Protein AF-S8EZA2-F1 (afdb_monomer)

Solvent-accessible surface area (backbone atoms only — not comparable to full-atom values): 12031 Å² total; per-residue (Å²): 137,81,64,67,88,78,47,59,73,91,73,50,77,66,83,86,54,83,86,72,81,86,55,32,32,36,26,39,69,39,76,76,50,52,58,56,24,42,53,50,7,58,79,69,55,38,44,29,34,53,42,96,93,48,84,50,66,58,71,91,51,95,70,54,67,70,53,67,76,71,71,83,84,86,84,88,85,90,90,83,94,79,85,88,76,93,69,87,77,78,70,71,74,68,81,71,72,67,48,70,33,62,66,63,11,28,45,44,24,50,48,55,50,42,49,72,61,68,43,77,67,81,85,40,55,98,86,50,69,75,56,38,81,40,58,31,65,50,84,93,41,54,42,26,42,23,55,36,38,80,88,34,66,97,70,50,66,57,67,69,52,55,52,44,46,34,59,70,75,64,54,84,71,78,69,44,81,41,50,46,49,76,78,79,79,76,77,84,126

Sequence (189 aa):
MNPLPKLHRSLIPDLSAQWKPPIFYYGWSIGDLLQRLLDYAEEHGLTRYYGTGTLLSATRDRSESAAKLRSDQSAESDSGEAQWSDIEDDDEDEDLEPEVDILSTAQSALWTMTGKAGIRLLHLQIYQRPFQLCGVLHAPHKIVISAYSNYELDRAIPEEDIEKLRKYLGIQEAPAWYPAQVSKLHRVS

Foldseek 3Di:
DDCQVVDDPVPRDPPPDDDDPWKKFWAFQCPPVLVVLLVLLVVVQLWWFDDPPDTDRRPDDPPVVVVVVPPPDDDDDDDDDDDDDDDPPPPPVVVPPTHTPSQSSSLSSLQVLLVVLVQPPPVAPPPDRAWHWAAFDDPPRGTGRGRDMPVCPVPGRDPVSSVSSCVSSVPPDDIDMTTGDDDPPPPPD

Mean predicted aligned error: 15.19 Å

Secondary structure (DSSP, 8-state):
---GGGS-GGGS--TTS--PPPPEEEEEE-TTHHHHHHHHHHHTT--BB--SSS--B--S-TTTHHHHTTSS---------------------------B-HHHHHHHHHHHHHHHTT--GGGS-TT--SSEEEEBSSTT-SEEEEEEETT-GGGPPPHHHHHHHHHHHT--SPPEEEEB---------

Structure (mmCI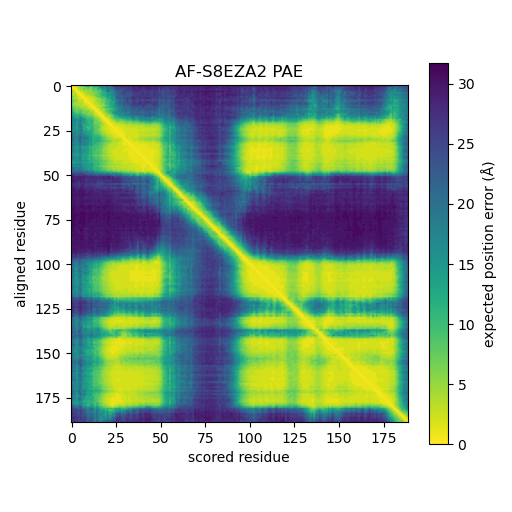F, N/CA/C/O backbone):
data_AF-S8EZA2-F1
#
_entry.id   AF-S8EZA2-F1
#
loop_
_atom_site.group_PDB
_atom_site.id
_atom_site.type_symbol
_atom_site.label_atom_id
_atom_site.label_alt_id
_atom_site.label_comp_id
_atom_site.label_asym_id
_atom_site.label_entity_id
_atom_site.label_seq_id
_atom_site.pdbx_PDB_ins_code
_atom_site.Cartn_x
_atom_site.Cartn_y
_atom_site.Cartn_z
_atom_site.occupancy
_atom_site.B_iso_or_equiv
_atom_site.auth_seq_id
_atom_site.auth_comp_id
_atom_site.auth_asym_id
_atom_site.auth_atom_id
_atom_site.pdbx_PDB_model_num
ATOM 1 N N . MET A 1 1 ? 19.350 -8.020 -43.614 1.00 57.38 1 MET A N 1
ATOM 2 C CA . MET A 1 1 ? 19.599 -6.636 -43.145 1.00 57.38 1 MET A CA 1
ATOM 3 C C . MET A 1 1 ? 19.503 -6.641 -41.627 1.00 57.38 1 MET A C 1
ATOM 5 O O . MET A 1 1 ? 18.446 -6.992 -41.127 1.00 57.38 1 MET A O 1
ATOM 9 N N . ASN A 1 2 ? 20.585 -6.341 -40.904 1.00 68.25 2 ASN A N 1
ATOM 10 C CA . ASN A 1 2 ? 20.567 -6.260 -39.439 1.00 68.25 2 ASN A CA 1
ATOM 11 C C . ASN A 1 2 ? 20.287 -4.797 -39.032 1.00 68.25 2 ASN A C 1
ATOM 13 O O . ASN A 1 2 ? 21.098 -3.937 -39.380 1.00 68.25 2 ASN A O 1
ATOM 17 N N . PRO A 1 3 ? 19.153 -4.480 -38.382 1.00 72.06 3 PRO A N 1
ATOM 18 C CA . PRO A 1 3 ? 18.783 -3.102 -38.052 1.00 72.06 3 PRO A CA 1
ATOM 19 C C . PRO A 1 3 ? 19.516 -2.550 -36.820 1.00 72.06 3 PRO A C 1
ATOM 21 O O . PRO A 1 3 ? 19.553 -1.336 -36.633 1.00 72.06 3 PRO A O 1
ATOM 24 N N . LEU A 1 4 ? 20.129 -3.416 -36.004 1.00 73.56 4 LEU A N 1
ATOM 25 C CA . LEU A 1 4 ? 20.747 -3.051 -34.725 1.00 73.56 4 LEU A CA 1
ATOM 26 C C . LEU A 1 4 ? 21.839 -1.963 -34.821 1.00 73.56 4 LEU A C 1
ATOM 28 O O . LEU A 1 4 ? 21.836 -1.079 -33.971 1.00 73.56 4 LEU A O 1
ATOM 32 N N . PRO A 1 5 ? 22.719 -1.923 -35.846 1.00 76.75 5 PRO A N 1
ATOM 33 C CA . PRO A 1 5 ? 23.757 -0.889 -35.950 1.00 76.75 5 PRO A CA 1
ATOM 34 C C . PRO A 1 5 ? 23.224 0.519 -36.247 1.00 76.75 5 PRO A C 1
ATOM 36 O O . PRO A 1 5 ? 23.954 1.492 -36.092 1.00 76.75 5 PRO A O 1
ATOM 39 N N . LYS A 1 6 ? 21.978 0.632 -36.726 1.00 79.44 6 LYS A N 1
ATOM 40 C CA . LYS A 1 6 ? 21.330 1.913 -37.057 1.00 79.44 6 LYS A CA 1
ATOM 41 C C . LYS A 1 6 ? 20.401 2.403 -35.949 1.00 79.44 6 LYS A C 1
ATOM 43 O O . LYS A 1 6 ? 19.887 3.515 -36.041 1.00 79.44 6 LYS A O 1
ATOM 48 N N . LEU A 1 7 ? 20.151 1.578 -34.934 1.00 76.31 7 LEU A N 1
ATOM 49 C CA . LEU A 1 7 ? 19.317 1.954 -33.805 1.00 76.31 7 LEU A CA 1
ATOM 50 C C . LEU A 1 7 ? 20.105 2.849 -32.844 1.00 76.31 7 LEU A C 1
ATOM 52 O O . LEU A 1 7 ? 21.284 2.623 -32.573 1.00 76.31 7 LEU A O 1
ATOM 56 N N . HIS A 1 8 ? 19.427 3.847 -32.284 1.00 76.94 8 HIS A N 1
ATOM 57 C CA . HIS A 1 8 ? 19.954 4.602 -31.154 1.00 76.94 8 HIS A CA 1
ATOM 58 C C . HIS A 1 8 ? 20.294 3.642 -30.002 1.00 76.94 8 HIS A C 1
ATOM 60 O O . HIS A 1 8 ? 19.523 2.719 -29.736 1.00 76.94 8 HIS A O 1
ATOM 66 N N . ARG A 1 9 ? 21.414 3.862 -29.296 1.00 65.56 9 ARG A N 1
ATOM 67 C CA . ARG A 1 9 ? 21.926 2.931 -28.265 1.00 65.56 9 ARG A CA 1
ATOM 68 C C . ARG A 1 9 ? 20.881 2.564 -27.204 1.00 65.56 9 ARG A C 1
ATOM 70 O O . ARG A 1 9 ? 20.853 1.427 -26.764 1.00 65.56 9 ARG A O 1
ATOM 77 N N . SER A 1 10 ? 19.981 3.487 -26.859 1.00 62.84 10 SER A N 1
ATOM 78 C CA . SER A 1 10 ? 18.884 3.255 -25.900 1.00 62.84 10 SER A CA 1
ATOM 79 C C . SER A 1 10 ? 17.838 2.228 -26.346 1.00 62.84 10 SER A C 1
ATOM 81 O O . SER A 1 10 ? 17.068 1.758 -25.518 1.00 62.84 10 SER A O 1
ATOM 83 N N . LEU A 1 11 ? 17.767 1.926 -27.644 1.00 63.28 11 LEU A N 1
ATOM 84 C CA . LEU A 1 11 ? 16.833 0.959 -28.223 1.00 63.28 11 LEU A CA 1
ATOM 85 C C . LEU A 1 11 ? 17.509 -0.380 -28.540 1.00 63.28 11 LEU A C 1
ATOM 87 O O . LEU A 1 11 ? 16.834 -1.315 -28.962 1.00 63.28 11 LEU A O 1
ATOM 91 N N . ILE A 1 12 ? 18.830 -0.475 -28.371 1.00 73.81 12 ILE A N 1
ATOM 92 C CA . ILE A 1 12 ? 19.550 -1.734 -28.524 1.00 73.81 12 ILE A CA 1
ATOM 93 C C . ILE A 1 12 ? 19.344 -2.514 -27.221 1.00 73.81 12 ILE A C 1
ATOM 95 O O . ILE A 1 12 ? 19.809 -2.058 -26.174 1.00 73.81 12 ILE A O 1
ATOM 99 N N . PRO A 1 13 ? 18.629 -3.652 -27.250 1.00 67.25 13 PRO A N 1
ATOM 100 C CA . PRO A 1 13 ? 18.444 -4.467 -26.062 1.00 67.25 13 PRO A CA 1
ATOM 101 C C . PRO A 1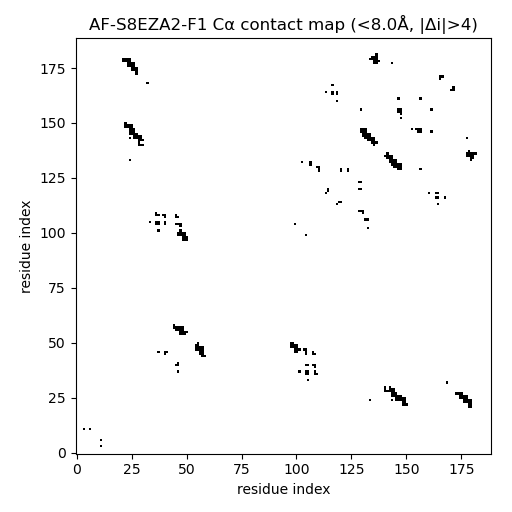 13 ? 19.810 -4.909 -25.534 1.00 67.25 13 PRO A C 1
ATOM 103 O O . PRO A 1 13 ? 20.626 -5.439 -26.290 1.00 67.25 13 PRO A O 1
ATOM 106 N N . ASP A 1 14 ? 20.058 -4.702 -24.242 1.00 71.62 14 ASP A N 1
ATOM 107 C CA . ASP A 1 14 ? 21.220 -5.293 -23.591 1.00 71.62 14 ASP A CA 1
ATOM 108 C C . ASP A 1 14 ? 21.001 -6.808 -23.517 1.00 71.62 14 ASP A C 1
ATOM 110 O O . ASP A 1 14 ? 20.181 -7.313 -22.749 1.00 71.62 14 ASP A O 1
ATOM 114 N N . LEU A 1 15 ? 21.705 -7.535 -24.383 1.00 69.38 15 LEU A N 1
ATOM 115 C CA . LEU A 1 15 ? 21.616 -8.991 -24.476 1.00 69.38 15 LEU A CA 1
ATOM 116 C C . LEU A 1 15 ? 22.305 -9.690 -23.295 1.00 69.38 15 LEU A C 1
ATOM 118 O O . LEU A 1 15 ? 22.082 -10.879 -23.085 1.00 69.38 15 LEU A O 1
ATOM 122 N N . SER A 1 16 ? 23.132 -8.965 -22.535 1.00 71.88 16 SER A N 1
ATOM 123 C CA . SER A 1 16 ? 23.764 -9.451 -21.307 1.00 71.88 16 SER A CA 1
ATOM 124 C C . SER A 1 16 ? 22.932 -9.160 -20.056 1.00 71.88 16 SER A C 1
ATOM 126 O O . SER A 1 16 ? 23.164 -9.765 -19.006 1.00 71.88 16 SER A O 1
ATOM 128 N N . ALA A 1 17 ? 21.934 -8.277 -20.161 1.00 68.81 17 ALA A N 1
ATOM 129 C CA . ALA A 1 17 ? 20.993 -8.032 -19.083 1.00 68.81 17 ALA A CA 1
ATOM 130 C C . ALA A 1 17 ? 20.112 -9.265 -18.862 1.00 68.81 17 ALA A C 1
ATOM 132 O O . ALA A 1 17 ? 19.591 -9.869 -19.798 1.00 68.81 17 ALA A O 1
ATOM 133 N N . GLN A 1 18 ? 19.896 -9.624 -17.599 1.00 66.88 18 GLN A N 1
ATOM 134 C CA . GLN A 1 18 ? 18.891 -10.618 -17.257 1.00 66.88 18 GLN A CA 1
ATOM 135 C C . GLN A 1 18 ? 17.509 -9.972 -17.410 1.00 66.88 18 GLN A C 1
ATOM 137 O O . GLN A 1 18 ? 17.086 -9.176 -16.571 1.00 66.88 18 GLN A O 1
ATOM 142 N N . TRP A 1 19 ? 16.813 -10.300 -18.498 1.00 67.19 19 TRP A N 1
ATOM 143 C CA . TRP A 1 19 ? 15.457 -9.827 -18.763 1.00 67.19 19 TRP A CA 1
ATOM 144 C C . TRP A 1 19 ? 14.510 -10.440 -17.735 1.00 67.19 19 TRP A C 1
ATOM 146 O O . TRP A 1 19 ? 14.134 -11.607 -17.835 1.00 67.19 19 TRP A O 1
ATOM 156 N N . LYS A 1 20 ? 14.142 -9.659 -16.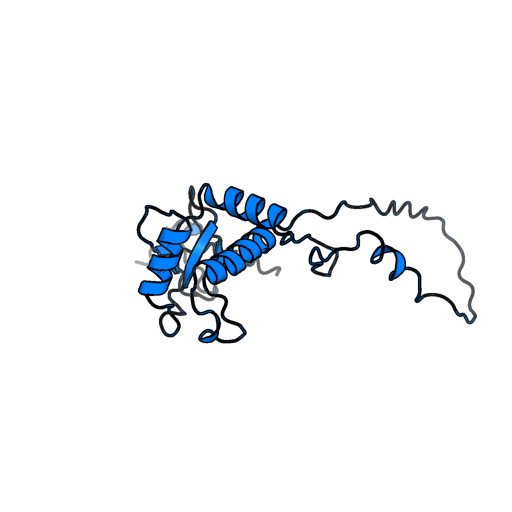719 1.00 66.94 20 LYS A N 1
ATOM 157 C CA . LYS A 1 20 ? 13.038 -10.013 -15.829 1.00 66.94 20 LYS A CA 1
ATOM 158 C C . LYS A 1 20 ? 11.739 -9.504 -16.450 1.00 66.94 20 LYS A C 1
ATOM 160 O O . LYS A 1 20 ? 11.715 -8.357 -16.907 1.00 66.94 20 LYS A O 1
ATOM 165 N N . PRO A 1 21 ? 10.672 -10.317 -16.488 1.00 77.56 21 PRO A N 1
ATOM 166 C CA . PRO A 1 21 ? 9.399 -9.827 -16.973 1.00 77.56 21 PRO A CA 1
ATOM 167 C C . PRO A 1 21 ? 8.900 -8.705 -16.045 1.00 77.56 21 PRO A C 1
ATOM 169 O O . PRO A 1 21 ? 9.180 -8.730 -14.841 1.00 77.56 21 PRO A O 1
ATOM 172 N N . PRO A 1 22 ? 8.182 -7.709 -16.584 1.00 84.19 22 PRO A N 1
ATOM 173 C CA . PRO A 1 22 ? 7.692 -6.583 -15.799 1.00 84.19 22 PRO A CA 1
ATOM 174 C C . PRO A 1 22 ? 6.783 -7.047 -14.655 1.00 84.19 22 PRO A C 1
ATOM 176 O O . PRO A 1 22 ? 5.997 -7.988 -14.798 1.00 84.19 22 PRO A O 1
ATOM 179 N N . ILE A 1 23 ? 6.901 -6.366 -13.517 1.00 88.56 23 ILE A N 1
ATOM 180 C CA . ILE A 1 23 ? 5.986 -6.518 -12.386 1.00 88.56 23 ILE A CA 1
ATOM 181 C C . ILE A 1 23 ? 4.874 -5.488 -12.557 1.00 88.56 23 ILE A C 1
ATOM 183 O O . ILE A 1 23 ? 5.141 -4.315 -12.824 1.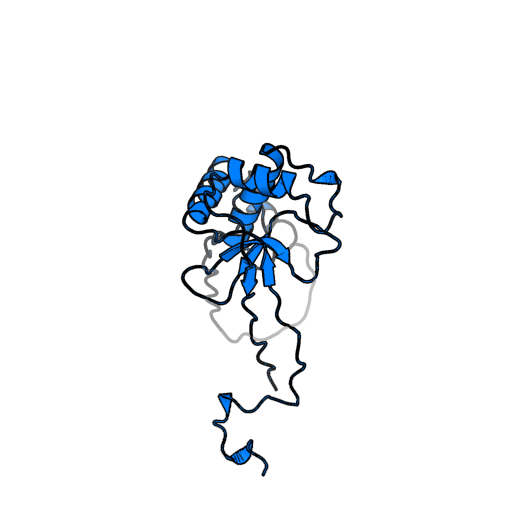00 88.56 23 ILE A O 1
ATOM 187 N N . PHE A 1 24 ? 3.635 -5.931 -12.393 1.00 90.88 24 PHE A N 1
ATOM 188 C CA . PHE A 1 24 ? 2.459 -5.079 -12.344 1.00 90.88 24 PHE A CA 1
ATOM 189 C C . PHE A 1 24 ? 1.737 -5.295 -11.026 1.00 90.88 24 PHE A C 1
ATOM 191 O O . PHE A 1 24 ? 1.597 -6.431 -10.578 1.00 90.88 24 PHE A O 1
ATOM 198 N N . TYR A 1 25 ? 1.253 -4.208 -10.442 1.00 92.94 25 TYR A N 1
ATOM 199 C CA . TYR A 1 25 ? 0.448 -4.209 -9.230 1.00 92.94 25 TYR A CA 1
ATOM 200 C C . TYR A 1 25 ? -1.005 -3.928 -9.582 1.00 92.94 25 TYR A C 1
ATOM 202 O O . TYR A 1 25 ? -1.286 -2.976 -10.313 1.00 92.94 25 TYR A O 1
ATOM 210 N N . TYR A 1 26 ? -1.915 -4.748 -9.070 1.00 93.69 26 TYR A N 1
ATOM 211 C CA . TYR A 1 26 ? -3.349 -4.528 -9.187 1.00 93.69 26 TYR A CA 1
ATOM 212 C C . TYR A 1 26 ? -3.870 -3.838 -7.934 1.00 93.69 26 TYR A C 1
ATOM 214 O O . TYR A 1 26 ? -3.671 -4.331 -6.823 1.00 93.69 26 TYR A O 1
ATOM 222 N N . GLY A 1 27 ? -4.545 -2.705 -8.095 1.00 94.69 27 GLY A N 1
ATOM 223 C CA . GLY A 1 27 ? -5.087 -1.958 -6.966 1.00 94.69 27 GLY A CA 1
ATOM 224 C C . GLY A 1 27 ? -5.373 -0.514 -7.332 1.00 94.69 27 GLY A C 1
ATOM 225 O O . GLY A 1 27 ? -5.890 -0.252 -8.413 1.00 94.69 27 GLY A O 1
ATOM 226 N N . TRP A 1 28 ? -5.039 0.427 -6.454 1.00 95.31 28 TRP A N 1
ATOM 227 C CA . TRP A 1 28 ? -5.404 1.835 -6.631 1.00 95.31 28 TRP A CA 1
ATOM 228 C C . TRP A 1 28 ? -4.209 2.754 -6.478 1.00 95.31 28 TRP A C 1
ATOM 230 O O . TRP A 1 28 ? -3.358 2.547 -5.616 1.00 95.31 28 TRP A O 1
ATOM 240 N N . SER A 1 29 ? -4.184 3.828 -7.259 1.00 92.75 29 SER A N 1
ATOM 241 C CA . SER A 1 29 ? -3.342 4.977 -6.938 1.00 92.75 29 SER A CA 1
ATOM 242 C C . SER A 1 29 ? -3.644 5.487 -5.534 1.00 92.75 29 SER A C 1
ATOM 244 O O . SER A 1 29 ? -4.806 5.676 -5.187 1.00 92.75 29 SER A O 1
ATOM 246 N N . ILE A 1 30 ? -2.599 5.791 -4.761 1.00 90.94 30 ILE A N 1
ATOM 247 C CA . ILE A 1 30 ? -2.785 6.313 -3.406 1.00 90.94 30 ILE A CA 1
ATOM 248 C C . ILE A 1 30 ? -3.382 7.730 -3.403 1.00 90.94 30 ILE A C 1
ATOM 250 O O . ILE A 1 30 ? -4.210 8.034 -2.555 1.00 90.94 30 ILE A O 1
ATOM 254 N N . GLY A 1 31 ? -3.001 8.589 -4.359 1.00 87.06 31 GLY A N 1
ATOM 255 C CA . GLY A 1 31 ? -3.473 9.979 -4.426 1.00 87.06 31 GLY A CA 1
ATOM 256 C C . GLY A 1 31 ? -3.382 10.701 -3.073 1.00 87.06 31 GLY A C 1
ATOM 257 O O . GLY A 1 31 ? -2.380 10.581 -2.366 1.00 87.06 31 GLY A O 1
ATOM 258 N N . ASP A 1 32 ? -4.464 11.381 -2.694 1.00 87.38 32 ASP A N 1
ATOM 259 C CA . ASP A 1 32 ? -4.572 12.135 -1.436 1.00 87.38 32 ASP A CA 1
ATOM 260 C C . ASP A 1 32 ? -4.755 11.239 -0.193 1.00 87.38 32 ASP A C 1
ATOM 262 O O . ASP A 1 32 ? -4.669 11.714 0.941 1.00 87.38 32 ASP A O 1
ATOM 266 N N . LEU A 1 33 ? -4.967 9.924 -0.365 1.00 92.25 33 LEU A N 1
ATOM 267 C CA . LEU A 1 33 ? -5.105 8.995 0.765 1.00 92.25 33 LEU A CA 1
ATOM 268 C C . LEU A 1 33 ? -3.816 8.859 1.563 1.00 92.25 33 LEU A C 1
ATOM 270 O O . LEU A 1 33 ? -3.881 8.450 2.718 1.00 92.25 33 LEU A O 1
ATOM 274 N N . LEU A 1 34 ? -2.662 9.194 0.977 1.00 92.88 34 LEU A N 1
ATOM 275 C CA . LEU A 1 34 ? -1.395 9.133 1.695 1.00 92.88 34 LEU A CA 1
ATOM 276 C C . LEU A 1 34 ? -1.445 10.005 2.951 1.00 92.88 34 LEU A C 1
ATOM 278 O O . LEU A 1 34 ? -1.149 9.504 4.030 1.00 92.88 34 LEU A O 1
ATOM 282 N N . GLN A 1 35 ? -1.890 11.260 2.833 1.00 93.81 35 GLN A N 1
ATOM 283 C CA . GLN A 1 35 ? -1.977 12.156 3.987 1.00 93.81 35 GLN A CA 1
ATOM 284 C C . GLN A 1 35 ? -2.952 11.611 5.033 1.00 93.81 35 GLN A C 1
ATOM 286 O O . GLN A 1 35 ? -2.610 11.518 6.203 1.00 93.81 35 GLN A O 1
ATOM 291 N N . ARG A 1 36 ? -4.117 11.116 4.599 1.00 95.25 36 ARG A N 1
ATOM 292 C CA . ARG A 1 36 ? -5.104 10.504 5.500 1.00 95.25 36 ARG A CA 1
ATOM 293 C C . ARG A 1 36 ? -4.550 9.295 6.262 1.00 95.25 36 ARG A C 1
ATOM 295 O O . ARG A 1 36 ? -4.918 9.081 7.414 1.00 95.25 36 ARG A O 1
ATOM 302 N N . LEU A 1 37 ? -3.702 8.482 5.627 1.00 95.25 37 LEU A N 1
ATOM 303 C CA . LEU A 1 37 ? -3.033 7.361 6.290 1.00 95.25 37 LEU A CA 1
ATOM 304 C C . LEU A 1 37 ? -2.006 7.847 7.317 1.00 95.25 37 LEU A C 1
ATOM 306 O O . LEU A 1 37 ? -1.887 7.229 8.370 1.00 95.25 37 LEU A O 1
ATOM 310 N N . LEU A 1 38 ? -1.285 8.932 7.029 1.00 95.50 38 LEU A N 1
ATOM 311 C CA . LEU A 1 38 ? -0.328 9.530 7.962 1.00 95.50 38 LEU A CA 1
ATOM 312 C C . LEU A 1 38 ? -1.033 10.157 9.169 1.00 95.50 38 LEU A C 1
ATOM 314 O O . LEU A 1 38 ? -0.662 9.840 10.294 1.00 95.50 38 LEU A O 1
ATOM 318 N N . ASP A 1 39 ? -2.094 10.933 8.946 1.00 96.06 39 ASP A N 1
ATOM 319 C CA . ASP A 1 39 ? -2.897 11.542 10.016 1.00 96.06 39 ASP A CA 1
ATOM 320 C C . ASP A 1 39 ? -3.476 10.457 10.939 1.00 96.06 39 ASP A C 1
ATOM 322 O O . ASP A 1 39 ? -3.371 10.521 12.163 1.00 96.06 39 ASP A O 1
ATOM 326 N N . TYR A 1 40 ? -4.023 9.391 10.343 1.00 96.38 40 TYR A N 1
ATOM 327 C CA . TYR A 1 40 ? -4.513 8.233 11.087 1.00 96.38 40 TYR A CA 1
ATOM 328 C C . TYR A 1 40 ? -3.386 7.531 11.862 1.00 96.38 40 TYR A C 1
ATOM 330 O O . TYR A 1 40 ? -3.602 7.038 12.971 1.00 96.38 40 TYR A O 1
ATOM 338 N N . ALA A 1 41 ? -2.185 7.435 11.282 1.00 96.06 41 ALA A N 1
ATOM 339 C CA . ALA A 1 41 ? -1.051 6.821 11.958 1.00 96.06 41 ALA A CA 1
ATOM 340 C C . ALA A 1 41 ? -0.628 7.629 13.186 1.00 96.06 41 ALA A C 1
ATOM 342 O O . ALA A 1 41 ? -0.375 7.036 14.230 1.00 96.06 41 ALA A O 1
ATOM 343 N N . GLU A 1 42 ? -0.576 8.952 13.072 1.00 94.75 42 GLU A N 1
ATOM 344 C CA . GLU A 1 42 ? -0.267 9.849 14.182 1.00 94.75 42 GLU A CA 1
ATOM 345 C C . GLU A 1 42 ? -1.315 9.728 15.297 1.00 94.75 42 GLU A C 1
ATOM 347 O O . GLU A 1 42 ? -0.959 9.441 16.442 1.00 94.75 42 GLU A O 1
ATOM 352 N N . GLU A 1 43 ? -2.606 9.815 14.955 1.00 96.88 43 GLU A N 1
ATOM 353 C CA . GLU A 1 43 ? -3.722 9.701 15.908 1.00 96.88 43 GLU A CA 1
ATOM 354 C C . GLU A 1 43 ? -3.697 8.375 16.690 1.00 96.88 43 GLU A C 1
ATOM 356 O O . GLU A 1 43 ? -4.047 8.318 17.871 1.00 96.88 43 GLU A O 1
ATOM 361 N N . HIS A 1 44 ? -3.261 7.293 16.044 1.00 95.31 44 HIS A N 1
ATOM 362 C CA . HIS A 1 44 ? -3.234 5.954 16.629 1.00 95.31 44 HIS A CA 1
ATOM 363 C C . HIS A 1 44 ? -1.850 5.491 17.113 1.00 95.31 44 HIS A C 1
ATOM 365 O O . HIS A 1 44 ? -1.720 4.330 17.511 1.00 95.31 44 HIS A O 1
ATOM 371 N N . GLY A 1 45 ? -0.828 6.354 17.106 1.00 92.31 45 GLY A N 1
ATOM 372 C CA . GLY A 1 45 ? 0.526 6.011 17.564 1.00 92.31 45 GLY A CA 1
ATOM 373 C C . GLY A 1 45 ? 1.213 4.926 16.723 1.00 92.31 45 GLY A C 1
ATOM 374 O O . GLY A 1 45 ? 1.913 4.065 17.253 1.00 92.31 45 GLY A O 1
ATOM 375 N N . LEU A 1 46 ? 0.972 4.926 15.411 1.00 93.25 46 LEU A N 1
ATOM 376 C CA . LEU A 1 46 ? 1.515 3.979 14.427 1.00 93.25 46 LEU A CA 1
ATOM 377 C C . LEU A 1 46 ? 2.692 4.557 13.625 1.00 93.25 46 LEU A C 1
ATOM 379 O O . LEU A 1 46 ? 3.149 3.923 12.668 1.00 93.25 46 LEU A O 1
ATOM 383 N N . THR A 1 47 ? 3.163 5.751 13.988 1.00 92.50 47 THR A N 1
ATOM 384 C CA . THR A 1 47 ? 4.332 6.404 13.397 1.00 92.50 47 THR A CA 1
ATOM 385 C C . THR A 1 47 ? 5.590 5.557 13.564 1.00 92.50 47 THR A C 1
ATOM 387 O O . THR A 1 47 ? 5.845 4.938 14.602 1.00 92.50 47 THR A O 1
ATOM 390 N N . ARG A 1 48 ? 6.372 5.492 12.488 1.00 87.25 48 ARG A N 1
ATOM 391 C CA . ARG A 1 48 ? 7.656 4.798 12.416 1.00 87.25 48 ARG A CA 1
ATOM 392 C C . ARG A 1 48 ? 8.723 5.787 11.996 1.00 87.25 48 ARG A C 1
ATOM 394 O O . ARG A 1 48 ? 8.452 6.674 11.194 1.00 87.25 48 ARG A O 1
ATOM 401 N N . TYR A 1 49 ? 9.927 5.590 12.506 1.00 86.00 49 TYR A N 1
ATOM 402 C CA . TYR A 1 49 ? 11.048 6.489 12.281 1.00 86.00 49 TYR A CA 1
ATOM 403 C C . TYR A 1 49 ? 12.231 5.732 11.679 1.00 86.00 49 TYR A C 1
ATOM 405 O O . TYR A 1 49 ? 12.417 4.540 11.955 1.00 86.00 49 TYR A O 1
ATOM 413 N N . TYR A 1 50 ? 13.035 6.428 10.881 1.00 76.88 50 TYR A N 1
ATOM 414 C CA . TYR A 1 50 ? 14.369 5.977 10.521 1.00 76.88 50 TYR A CA 1
ATOM 415 C C . TYR A 1 50 ? 15.269 6.126 11.751 1.00 76.88 50 TYR A C 1
ATOM 417 O O . TYR A 1 50 ? 15.478 7.222 12.256 1.00 76.88 50 TYR A O 1
ATOM 425 N N . GLY A 1 51 ? 15.773 5.005 12.260 1.00 54.81 51 GLY A N 1
ATOM 426 C CA . GLY A 1 51 ? 16.887 4.981 13.201 1.00 54.81 51 GLY A CA 1
ATOM 427 C C . GLY A 1 51 ? 18.094 4.398 12.489 1.00 54.81 51 GLY A C 1
ATOM 428 O O . GLY A 1 51 ? 17.938 3.457 11.705 1.00 54.81 51 GLY A O 1
ATOM 429 N N . THR A 1 52 ? 19.283 4.931 12.753 1.00 45.66 52 THR A N 1
ATOM 430 C CA . THR A 1 52 ? 20.575 4.348 12.373 1.00 45.66 52 THR A CA 1
ATOM 431 C C . THR A 1 52 ? 20.592 2.848 12.714 1.00 45.66 52 THR A C 1
ATOM 433 O O . THR A 1 52 ? 20.794 2.424 13.847 1.00 45.66 52 THR A O 1
ATOM 436 N N . GLY A 1 53 ? 20.271 2.012 11.722 1.00 47.72 53 GLY A N 1
ATOM 437 C CA . GLY A 1 53 ? 20.319 0.549 11.788 1.00 47.72 53 GLY A CA 1
ATOM 438 C C . GLY A 1 53 ? 19.171 -0.202 12.485 1.00 47.72 53 GLY A C 1
ATOM 439 O O . GLY A 1 53 ? 19.137 -1.424 12.350 1.00 47.72 53 GLY A O 1
ATOM 440 N N . THR A 1 54 ? 18.216 0.438 13.180 1.00 45.16 54 THR A N 1
ATOM 441 C CA . THR A 1 54 ? 17.128 -0.293 13.882 1.00 45.16 54 THR A CA 1
ATOM 442 C C . THR A 1 54 ? 15.769 0.409 13.782 1.00 45.16 54 THR A C 1
ATOM 444 O O . THR A 1 54 ? 15.624 1.577 14.125 1.00 45.16 54 THR A O 1
ATOM 447 N N . LEU A 1 55 ? 14.748 -0.327 13.326 1.00 42.47 55 LEU A N 1
ATOM 448 C CA . LEU A 1 55 ? 13.387 0.167 13.087 1.00 42.47 55 LEU A CA 1
ATOM 449 C C . LEU A 1 55 ? 12.634 0.315 14.424 1.00 42.47 55 LEU A C 1
ATOM 451 O O . LEU A 1 55 ? 12.051 -0.647 14.927 1.00 42.47 55 LEU A O 1
ATOM 455 N N . LEU A 1 56 ? 12.674 1.508 15.019 1.00 49.25 56 LEU A N 1
ATOM 456 C CA . LEU A 1 56 ? 12.007 1.816 16.286 1.00 49.25 56 LEU A CA 1
ATOM 457 C C . LEU A 1 56 ? 10.517 2.097 16.035 1.00 49.25 56 LEU A C 1
ATOM 459 O O . LEU A 1 56 ? 10.143 3.075 15.386 1.00 49.25 56 LEU A O 1
ATOM 463 N N . SER A 1 57 ? 9.640 1.223 16.534 1.00 43.66 57 SER A N 1
ATOM 464 C CA . SER A 1 57 ? 8.214 1.538 16.655 1.00 43.66 57 SER A CA 1
ATOM 465 C C . SER A 1 57 ? 8.008 2.554 17.774 1.00 43.66 57 SER A C 1
ATOM 467 O O . SER A 1 57 ? 8.634 2.421 18.825 1.00 43.66 57 SER A O 1
ATOM 469 N N . ALA A 1 58 ? 7.092 3.506 17.586 1.00 50.16 58 ALA A N 1
ATOM 470 C CA . ALA A 1 58 ? 6.699 4.503 18.582 1.00 50.16 58 ALA A CA 1
ATOM 471 C C . ALA A 1 58 ? 5.940 3.902 19.786 1.00 50.16 58 ALA A C 1
ATOM 473 O O . ALA A 1 58 ? 4.853 4.342 20.150 1.00 50.16 58 ALA A O 1
ATOM 474 N N . THR A 1 59 ? 6.477 2.879 20.444 1.00 41.66 59 THR A N 1
ATOM 475 C CA . THR A 1 59 ? 5.995 2.488 21.766 1.00 41.66 59 THR A CA 1
ATOM 476 C C . THR A 1 59 ? 6.653 3.396 22.793 1.00 41.66 59 THR A C 1
ATOM 478 O O . THR A 1 59 ? 7.769 3.147 23.227 1.00 41.66 59 THR A O 1
ATOM 481 N N . ARG A 1 60 ? 5.948 4.485 23.112 1.00 44.72 60 ARG A N 1
ATOM 482 C CA . ARG A 1 60 ? 5.692 4.978 24.473 1.00 44.72 60 ARG A CA 1
ATOM 483 C C . ARG A 1 60 ? 6.803 4.706 25.505 1.00 44.72 60 ARG A C 1
ATOM 485 O O . ARG A 1 60 ? 6.565 3.959 26.435 1.00 44.72 60 ARG A O 1
ATOM 492 N N . ASP A 1 61 ? 7.974 5.311 25.320 1.00 38.16 61 ASP A N 1
ATOM 493 C CA . ASP A 1 61 ? 8.749 5.967 26.384 1.00 38.16 61 ASP A CA 1
ATOM 494 C C . ASP A 1 61 ? 9.988 6.646 25.788 1.00 38.16 61 ASP A C 1
ATOM 496 O O . ASP A 1 61 ? 11.037 6.049 25.559 1.00 38.16 61 ASP A O 1
ATOM 500 N N . ARG A 1 62 ? 9.851 7.956 25.550 1.00 44.66 62 ARG A N 1
ATOM 501 C CA . ARG A 1 62 ? 10.910 8.870 25.087 1.00 44.66 62 ARG A CA 1
ATOM 502 C C . ARG A 1 62 ? 12.080 8.980 26.086 1.00 44.66 62 ARG A C 1
ATOM 504 O O . ARG A 1 62 ? 13.087 9.598 25.772 1.00 44.66 62 ARG A O 1
ATOM 511 N N . SER A 1 63 ? 11.952 8.396 27.280 1.00 46.81 63 SER A N 1
ATOM 512 C CA . SER A 1 63 ? 12.935 8.454 28.367 1.00 46.81 63 SER A CA 1
ATOM 513 C C . SER A 1 63 ? 13.702 7.152 28.619 1.00 46.81 63 SER A C 1
ATOM 515 O O . SER A 1 63 ? 14.735 7.200 29.280 1.00 46.81 63 SER A O 1
ATOM 517 N N . GLU A 1 64 ? 13.253 5.998 28.113 1.00 41.34 64 GLU A N 1
ATOM 518 C CA . GLU A 1 64 ? 13.929 4.713 28.384 1.00 41.34 64 GLU A CA 1
ATOM 519 C C . GLU A 1 64 ? 14.964 4.329 27.316 1.00 41.34 64 GLU A C 1
ATOM 521 O O . GLU A 1 64 ? 15.946 3.644 27.613 1.00 41.34 64 GLU A O 1
ATOM 526 N N . SER A 1 65 ? 14.820 4.819 26.082 1.00 43.88 65 SER A N 1
ATOM 527 C CA . SER A 1 65 ? 15.771 4.557 24.991 1.00 43.88 65 SER A CA 1
ATOM 528 C C . SER A 1 65 ? 17.137 5.222 25.206 1.00 43.88 65 SER A C 1
ATOM 530 O O . SER A 1 65 ? 18.156 4.641 24.837 1.00 43.88 65 SER A O 1
ATOM 532 N N . ALA A 1 66 ? 17.187 6.369 25.890 1.00 41.59 66 ALA A N 1
ATOM 533 C CA . ALA A 1 66 ? 18.441 7.016 26.290 1.00 41.59 66 ALA A CA 1
ATOM 534 C C . ALA A 1 66 ? 19.144 6.304 27.466 1.00 41.59 66 ALA A C 1
ATOM 536 O O . ALA A 1 66 ? 20.356 6.428 27.638 1.00 41.59 66 ALA A O 1
ATOM 537 N N . ALA A 1 67 ? 18.402 5.540 28.277 1.00 42.22 67 ALA A N 1
ATOM 538 C CA . ALA A 1 67 ? 18.953 4.822 29.426 1.00 42.22 67 ALA A CA 1
ATOM 539 C C . ALA A 1 67 ? 19.612 3.492 29.024 1.00 42.22 67 ALA A C 1
ATOM 541 O O . ALA A 1 67 ? 20.587 3.073 29.647 1.00 42.22 67 ALA A O 1
ATOM 542 N N . LYS A 1 68 ? 19.132 2.842 27.954 1.00 41.28 68 LYS A N 1
ATOM 543 C CA . LYS A 1 68 ? 19.655 1.535 27.520 1.00 41.28 68 LYS A CA 1
ATOM 544 C C . LYS A 1 68 ? 21.024 1.610 26.833 1.00 41.28 68 LYS A C 1
ATOM 546 O O . LYS A 1 68 ? 21.765 0.637 26.872 1.00 41.28 68 LYS A O 1
ATOM 551 N N . LEU A 1 69 ? 21.385 2.770 26.281 1.00 42.06 69 LEU A N 1
ATOM 552 C CA . LEU A 1 69 ? 22.718 3.033 25.721 1.00 42.06 69 LEU A CA 1
ATOM 553 C C . LEU A 1 69 ? 23.793 3.288 26.795 1.00 42.06 69 LEU A C 1
ATOM 555 O O . LEU A 1 69 ? 24.978 3.232 26.491 1.00 42.06 69 LEU A O 1
ATOM 559 N N . ARG A 1 70 ? 23.408 3.538 28.055 1.00 46.06 70 ARG A N 1
ATOM 560 C CA . ARG A 1 70 ? 24.342 3.944 29.122 1.00 46.06 70 ARG A CA 1
ATOM 561 C C . ARG A 1 70 ? 24.872 2.804 30.002 1.00 46.06 70 ARG A C 1
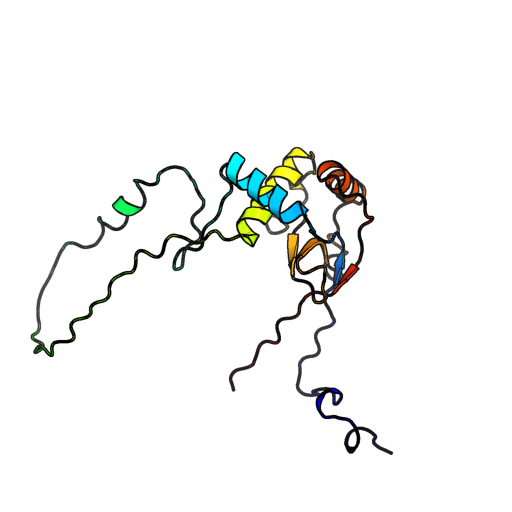ATOM 563 O O . ARG A 1 70 ? 25.698 3.077 30.864 1.00 46.06 70 ARG A O 1
ATOM 570 N N . SER A 1 71 ? 24.414 1.558 29.840 1.00 42.28 71 SER A N 1
ATOM 571 C CA . SER A 1 71 ? 24.664 0.507 30.848 1.00 42.28 71 SER A CA 1
ATOM 572 C C . SER A 1 71 ? 25.729 -0.544 30.509 1.00 42.28 71 SER A C 1
ATOM 574 O O . SER A 1 71 ? 26.066 -1.305 31.410 1.00 42.28 71 SER A O 1
ATOM 576 N N . ASP A 1 72 ? 26.271 -0.617 29.288 1.00 40.91 72 ASP A N 1
ATOM 577 C CA . ASP A 1 72 ? 27.078 -1.790 28.882 1.00 40.91 72 ASP A CA 1
ATOM 578 C C . ASP A 1 72 ? 28.551 -1.517 28.547 1.00 40.91 72 ASP A C 1
ATOM 580 O O . ASP A 1 72 ? 29.218 -2.350 27.938 1.00 40.91 72 ASP A O 1
ATOM 584 N N . GLN A 1 73 ? 29.113 -0.392 28.995 1.00 44.16 73 GLN A N 1
ATOM 585 C CA . GLN A 1 73 ? 30.560 -0.169 28.901 1.00 44.16 73 GLN A CA 1
ATOM 586 C C . GLN A 1 73 ? 31.135 0.380 30.209 1.00 44.16 73 GLN A C 1
ATOM 588 O O . GLN A 1 73 ? 31.389 1.569 30.354 1.00 44.16 73 GLN A O 1
ATOM 593 N N . SER A 1 74 ? 31.352 -0.503 31.186 1.00 43.00 74 SER A N 1
ATOM 594 C CA . SER A 1 74 ? 32.440 -0.331 32.159 1.00 43.00 74 SER A CA 1
ATOM 595 C C . SER A 1 74 ? 32.818 -1.659 32.827 1.00 43.00 74 SER A C 1
ATOM 597 O O . SER A 1 74 ? 32.063 -2.185 33.637 1.00 43.00 74 SER A O 1
ATOM 599 N N . ALA A 1 75 ? 33.991 -2.195 32.458 1.00 37.66 75 ALA A N 1
ATOM 600 C CA . ALA A 1 75 ? 35.030 -2.704 33.374 1.00 37.66 75 ALA A CA 1
ATOM 601 C C . ALA A 1 75 ? 36.190 -3.392 32.604 1.00 37.66 75 ALA A C 1
ATOM 603 O O . ALA A 1 75 ? 36.140 -4.582 32.313 1.00 37.66 75 ALA A O 1
ATOM 604 N N . GLU A 1 76 ? 37.185 -2.569 32.247 1.00 39.56 76 GLU A N 1
ATOM 605 C CA . GLU A 1 76 ? 38.656 -2.729 32.350 1.00 39.56 76 GLU A CA 1
ATOM 606 C C . GLU A 1 76 ? 39.351 -4.095 32.116 1.00 39.56 76 GLU A C 1
ATOM 608 O O . GLU A 1 76 ? 39.044 -5.082 32.775 1.00 39.56 76 GLU A O 1
ATOM 613 N N . SER A 1 77 ? 40.425 -4.110 31.298 1.00 32.66 77 SER A N 1
ATOM 614 C CA . SER A 1 77 ? 41.817 -4.134 31.815 1.00 32.66 77 SER A CA 1
ATOM 615 C C . SER A 1 77 ? 42.907 -4.169 30.709 1.00 32.66 77 SER A C 1
ATOM 617 O O . SER A 1 77 ? 43.027 -5.142 29.975 1.00 32.66 77 SER A O 1
ATOM 619 N N . ASP A 1 78 ? 43.724 -3.106 30.691 1.00 35.62 78 ASP A N 1
ATOM 620 C CA . ASP A 1 78 ? 45.202 -3.023 30.593 1.00 35.62 78 AS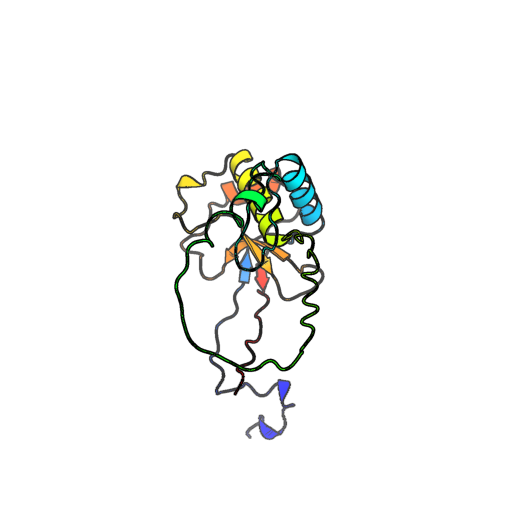P A CA 1
ATOM 621 C C . ASP A 1 78 ? 46.032 -3.544 29.381 1.00 35.62 78 ASP A C 1
ATOM 623 O O . ASP A 1 78 ? 46.237 -4.742 29.180 1.00 35.62 78 ASP A O 1
ATOM 627 N N . SER A 1 79 ? 46.660 -2.575 28.688 1.00 36.25 79 SER A N 1
ATOM 628 C CA . SER A 1 79 ? 48.114 -2.432 28.414 1.00 36.25 79 SER A CA 1
ATOM 629 C C . SER A 1 79 ? 48.499 -2.168 26.944 1.00 36.25 79 SER A C 1
ATOM 631 O O . SER A 1 79 ? 48.179 -2.943 26.046 1.00 36.25 79 SER A O 1
ATOM 633 N N . GLY A 1 80 ? 49.266 -1.091 26.716 1.00 30.34 80 GLY A N 1
ATOM 634 C CA . GLY A 1 80 ? 50.058 -0.879 25.494 1.00 30.34 80 GLY A CA 1
ATOM 635 C C . GLY A 1 80 ? 49.980 0.532 24.905 1.00 30.34 80 GLY A C 1
ATOM 636 O O . GLY A 1 80 ? 48.977 0.908 24.316 1.00 30.34 80 GLY A O 1
ATOM 637 N N . GLU A 1 81 ? 51.066 1.288 25.053 1.00 39.31 81 GLU A N 1
ATOM 638 C CA . GLU A 1 81 ? 51.283 2.663 24.590 1.00 39.31 81 GLU A CA 1
ATOM 639 C C . GLU A 1 81 ? 51.021 2.870 23.085 1.00 39.31 81 GLU A C 1
ATOM 641 O O . GLU A 1 81 ? 51.557 2.145 22.246 1.00 39.31 81 GLU A O 1
ATOM 646 N N . ALA A 1 82 ? 50.301 3.941 22.733 1.00 35.88 82 ALA A N 1
ATOM 647 C CA . ALA A 1 82 ? 50.383 4.549 21.409 1.00 35.88 82 ALA A CA 1
ATOM 648 C C . ALA A 1 82 ? 50.246 6.074 21.503 1.00 35.88 82 ALA A C 1
ATOM 650 O O . ALA A 1 82 ? 49.418 6.627 22.221 1.00 35.88 82 ALA A O 1
ATOM 651 N N . GLN A 1 83 ? 51.157 6.718 20.792 1.00 34.59 83 GLN A N 1
ATOM 652 C CA . GLN A 1 83 ? 51.514 8.124 20.793 1.00 34.59 83 GLN A CA 1
ATOM 653 C C . GLN A 1 83 ? 50.511 8.955 19.976 1.00 34.59 83 GLN A C 1
ATOM 655 O O . GLN A 1 83 ? 50.246 8.648 18.818 1.00 34.59 83 GLN A O 1
ATOM 660 N N . TRP A 1 84 ? 49.984 10.005 20.605 1.00 41.38 84 TRP A N 1
ATOM 661 C CA . TRP A 1 84 ? 48.963 10.928 20.111 1.00 41.38 84 TRP A CA 1
ATOM 662 C C . TRP A 1 84 ? 49.362 11.678 18.831 1.00 41.38 84 TRP A C 1
ATOM 664 O O . TRP A 1 84 ? 50.414 12.319 18.784 1.00 41.38 84 TRP A O 1
ATOM 674 N N . SER A 1 85 ? 48.473 11.683 17.837 1.00 35.34 85 SER A N 1
ATOM 675 C CA . SER A 1 85 ? 48.335 12.804 16.907 1.00 35.34 85 SER A CA 1
ATOM 676 C C . SER A 1 85 ? 46.903 13.313 16.997 1.00 35.34 85 SER A C 1
ATOM 678 O O . SER A 1 85 ? 45.984 12.588 16.621 1.00 35.34 85 SER A O 1
ATOM 680 N N . ASP A 1 86 ? 46.765 14.530 17.524 1.00 44.97 86 ASP A N 1
ATOM 681 C CA . ASP A 1 86 ? 45.546 15.332 17.589 1.00 44.97 86 ASP A CA 1
ATOM 682 C C . ASP A 1 86 ? 44.825 15.351 16.235 1.00 44.97 86 ASP A C 1
ATOM 684 O O . ASP A 1 86 ? 45.228 16.043 15.297 1.00 44.97 86 ASP A O 1
ATOM 688 N N . ILE A 1 87 ? 43.748 14.583 16.143 1.00 40.12 87 ILE A N 1
ATOM 689 C CA . ILE A 1 87 ? 42.572 14.975 15.384 1.00 40.12 87 ILE A CA 1
ATOM 690 C C . ILE A 1 87 ? 41.554 15.289 16.468 1.00 40.12 87 ILE A C 1
ATOM 692 O O . ILE A 1 87 ? 41.180 14.417 17.251 1.00 40.12 87 ILE A O 1
ATOM 696 N N . GLU A 1 88 ? 41.195 16.563 16.577 1.00 47.34 88 GLU A N 1
ATOM 697 C CA . GLU A 1 88 ? 39.939 16.944 17.203 1.00 47.34 88 GLU A CA 1
ATOM 698 C C . GLU A 1 88 ? 38.853 16.315 16.319 1.00 47.34 88 GLU A C 1
ATOM 700 O O . GLU A 1 88 ? 38.445 16.901 15.318 1.00 47.34 88 GLU A O 1
ATOM 705 N N . ASP A 1 89 ? 38.482 15.066 16.625 1.00 47.41 89 ASP A N 1
ATOM 706 C CA . ASP A 1 89 ? 37.213 14.483 16.201 1.00 47.41 89 ASP A CA 1
ATOM 707 C C . ASP A 1 89 ? 36.151 15.292 16.944 1.00 47.41 89 ASP A C 1
ATOM 709 O O . ASP A 1 89 ? 35.656 14.923 18.009 1.00 47.41 89 ASP A O 1
ATOM 713 N N . ASP A 1 90 ? 35.852 16.458 16.382 1.00 46.19 90 ASP A N 1
ATOM 714 C CA . ASP A 1 90 ? 34.563 17.114 16.517 1.00 46.19 90 ASP A CA 1
ATOM 715 C C . ASP A 1 90 ? 33.561 16.279 15.706 1.00 46.19 90 ASP A C 1
ATOM 717 O O . ASP A 1 90 ? 32.963 16.730 14.730 1.00 46.19 90 ASP A O 1
ATOM 721 N N . ASP A 1 91 ? 33.425 15.006 16.091 1.00 52.69 91 ASP A N 1
ATOM 722 C CA . ASP A 1 91 ? 32.210 14.248 15.868 1.00 52.69 91 ASP A CA 1
ATOM 723 C C . ASP A 1 91 ? 31.185 14.900 16.803 1.00 52.69 91 ASP A C 1
ATOM 725 O O . ASP A 1 91 ? 30.835 14.385 17.868 1.00 52.69 91 ASP A O 1
ATOM 729 N N . GLU A 1 92 ? 30.737 16.105 16.429 1.00 51.38 92 GLU A N 1
ATOM 730 C CA . GLU A 1 92 ? 29.391 16.532 16.750 1.00 51.38 92 GLU A CA 1
ATOM 731 C C . GLU A 1 92 ? 28.517 15.412 16.188 1.00 51.38 92 GLU A C 1
ATOM 733 O O . GLU A 1 92 ? 28.206 15.370 14.995 1.00 51.38 92 GLU A O 1
ATOM 738 N N . ASP A 1 93 ? 28.192 14.444 17.048 1.00 52.31 93 ASP A N 1
ATOM 739 C CA . ASP A 1 93 ? 27.004 13.624 16.923 1.00 52.31 93 ASP A CA 1
ATOM 740 C C . ASP A 1 93 ? 25.857 14.637 16.819 1.00 52.31 93 ASP A C 1
ATOM 742 O O . ASP A 1 93 ? 25.239 15.004 17.820 1.00 52.31 93 ASP A O 1
ATOM 746 N N . GLU A 1 94 ? 25.631 15.190 15.620 1.00 53.06 94 GLU A N 1
ATOM 747 C CA . GLU A 1 94 ? 24.425 15.929 15.308 1.00 53.06 94 GLU A CA 1
ATOM 748 C C . GLU A 1 94 ? 23.329 14.960 15.716 1.00 53.06 94 GLU A C 1
ATOM 750 O O . GLU A 1 94 ? 23.204 13.880 15.130 1.00 53.06 94 GLU A O 1
ATOM 755 N N . ASP A 1 95 ? 22.614 15.302 16.789 1.00 56.47 95 ASP A N 1
ATOM 756 C CA . ASP A 1 95 ? 21.425 14.610 17.256 1.00 56.47 95 ASP A CA 1
ATOM 757 C C . ASP A 1 95 ? 20.419 14.651 16.096 1.00 56.47 95 ASP A C 1
ATOM 759 O O . ASP A 1 95 ? 19.531 15.504 16.048 1.00 56.47 95 ASP A O 1
ATOM 763 N N . LEU A 1 96 ? 20.606 13.781 15.099 1.00 58.84 96 LEU A N 1
ATOM 764 C CA . LEU A 1 96 ? 19.794 13.730 13.901 1.00 58.84 96 LEU A CA 1
ATOM 765 C C . LEU A 1 96 ? 18.415 13.336 14.387 1.00 58.84 96 LEU A C 1
ATOM 767 O O . LEU A 1 96 ? 18.173 12.185 14.771 1.00 58.84 96 LEU A O 1
ATOM 771 N N . GLU A 1 97 ? 17.529 14.328 14.437 1.00 65.56 97 GLU A N 1
ATOM 772 C CA . GLU A 1 97 ? 16.162 14.108 14.857 1.00 65.56 97 GLU A CA 1
ATOM 773 C C . GLU A 1 97 ? 15.595 12.961 14.014 1.00 65.56 97 GLU A C 1
ATOM 775 O O . GLU A 1 97 ? 15.726 12.972 12.785 1.00 65.56 97 GLU A O 1
ATOM 780 N N . PRO A 1 98 ? 15.006 11.936 14.650 1.00 71.75 98 PRO A N 1
ATOM 781 C CA . PRO A 1 98 ? 14.550 10.761 13.931 1.00 71.75 98 PRO A CA 1
ATOM 782 C C . PRO A 1 98 ? 13.515 11.171 12.876 1.00 71.75 98 PRO A C 1
ATOM 784 O O . PRO A 1 98 ? 12.413 11.611 13.208 1.00 71.75 98 PRO A O 1
ATOM 787 N N . GLU A 1 99 ? 13.864 11.019 11.596 1.00 83.62 99 GLU A N 1
ATOM 788 C CA . GLU A 1 99 ? 12.977 11.338 10.477 1.00 83.62 99 GLU A CA 1
ATOM 789 C C . GLU A 1 99 ? 11.870 10.278 10.371 1.00 83.62 99 GLU A C 1
ATOM 791 O O . GLU A 1 99 ? 12.111 9.075 10.506 1.00 83.62 99 GLU A O 1
ATOM 796 N N . VAL A 1 100 ? 10.627 10.707 10.138 1.00 85.81 100 VAL A N 1
ATOM 797 C CA . VAL A 1 100 ? 9.484 9.794 9.995 1.00 85.81 100 VAL A CA 1
ATOM 798 C C . VAL A 1 100 ? 9.616 8.989 8.701 1.00 85.81 100 VAL A C 1
ATOM 800 O O . VAL A 1 100 ? 9.646 9.542 7.603 1.00 85.81 100 VAL A O 1
ATOM 803 N N . ASP A 1 101 ? 9.582 7.663 8.810 1.00 90.88 101 ASP A N 1
ATOM 804 C CA . ASP A 1 101 ? 9.451 6.776 7.657 1.00 90.88 101 ASP A CA 1
ATOM 805 C C . ASP A 1 101 ? 8.003 6.809 7.161 1.00 90.88 101 ASP A C 1
ATOM 807 O O . ASP A 1 101 ? 7.129 6.087 7.655 1.00 90.88 101 ASP A O 1
ATOM 811 N N . ILE A 1 102 ? 7.751 7.677 6.179 1.00 90.81 102 ILE A N 1
ATOM 812 C CA . ILE A 1 102 ? 6.433 7.920 5.579 1.00 90.81 102 ILE A CA 1
ATOM 813 C C . ILE A 1 102 ? 5.803 6.619 5.068 1.00 90.81 102 ILE A C 1
ATOM 815 O O . ILE A 1 102 ? 4.630 6.354 5.337 1.00 90.81 102 ILE A O 1
ATOM 819 N N . LEU A 1 103 ? 6.560 5.792 4.339 1.00 89.69 103 LEU A N 1
ATOM 820 C CA . LEU A 1 103 ? 6.021 4.580 3.717 1.00 89.69 103 LEU A CA 1
ATOM 821 C C . LEU A 1 103 ? 5.691 3.523 4.765 1.00 89.69 103 LEU A C 1
ATOM 823 O O . LEU A 1 103 ? 4.596 2.957 4.739 1.00 89.69 103 LEU A O 1
ATOM 827 N N . SER A 1 104 ? 6.595 3.276 5.714 1.00 90.12 104 SER A N 1
ATOM 828 C CA . SER A 1 104 ? 6.353 2.296 6.775 1.00 90.12 104 SER A CA 1
ATOM 829 C C . SER A 1 104 ? 5.240 2.748 7.724 1.00 90.12 104 SER A C 1
ATOM 831 O O . SER A 1 104 ? 4.455 1.915 8.200 1.00 90.12 104 SER A O 1
ATOM 833 N N . THR A 1 105 ? 5.139 4.053 7.986 1.00 93.44 105 THR A N 1
ATOM 834 C CA . THR A 1 105 ? 4.056 4.667 8.768 1.00 93.44 105 THR A CA 1
ATOM 835 C C . THR A 1 105 ? 2.712 4.483 8.066 1.00 93.44 105 THR A C 1
ATOM 837 O O . THR A 1 105 ? 1.802 3.865 8.625 1.00 93.44 105 THR A O 1
ATOM 840 N N . ALA A 1 106 ? 2.602 4.901 6.801 1.00 94.44 106 ALA A N 1
ATOM 841 C CA . ALA A 1 106 ? 1.378 4.753 6.016 1.00 94.44 106 ALA A CA 1
ATOM 842 C C . ALA A 1 106 ? 0.978 3.278 5.833 1.00 94.44 106 ALA A C 1
ATOM 844 O O . ALA A 1 106 ? -0.198 2.933 5.944 1.00 94.44 106 ALA A O 1
ATOM 845 N N . GLN A 1 107 ? 1.944 2.374 5.640 1.00 93.44 107 GLN A N 1
ATOM 846 C CA . GLN A 1 107 ? 1.692 0.931 5.572 1.00 93.44 107 GLN A CA 1
ATOM 847 C C . GLN A 1 107 ? 1.136 0.374 6.895 1.00 93.44 107 GLN A C 1
ATOM 849 O O . GLN A 1 107 ? 0.327 -0.557 6.882 1.00 93.44 107 GLN A O 1
ATOM 854 N N . SER A 1 108 ? 1.546 0.924 8.041 1.00 92.06 108 SER A N 1
ATOM 855 C CA . SER A 1 108 ? 1.046 0.515 9.364 1.00 92.06 108 SER A CA 1
ATOM 856 C C . SER A 1 108 ? -0.381 1.003 9.617 1.00 92.06 108 SER A C 1
ATOM 858 O O . SER A 1 108 ? -1.213 0.250 10.138 1.00 92.06 108 SER A O 1
ATOM 860 N N . ALA A 1 109 ? -0.697 2.226 9.191 1.00 95.12 109 ALA A N 1
ATOM 861 C CA . ALA A 1 109 ? -2.070 2.724 9.160 1.00 95.12 109 ALA A CA 1
ATOM 862 C C . ALA A 1 109 ? -2.953 1.871 8.244 1.00 95.12 109 ALA A C 1
ATOM 864 O O . ALA A 1 109 ? -3.997 1.383 8.671 1.00 95.12 109 ALA A O 1
ATOM 865 N N . LEU A 1 110 ? -2.502 1.595 7.018 1.00 94.56 110 LEU A N 1
ATOM 866 C CA . LEU A 1 110 ? -3.240 0.764 6.068 1.00 94.56 110 LEU A CA 1
ATOM 867 C C . LEU A 1 110 ? -3.532 -0.628 6.643 1.00 94.56 110 LEU A C 1
ATOM 869 O O . LEU A 1 110 ? -4.657 -1.118 6.539 1.00 94.56 110 LEU A O 1
ATOM 873 N N . TRP A 1 111 ? -2.552 -1.243 7.309 1.00 91.00 111 TRP A N 1
ATOM 874 C CA . TRP A 1 111 ? -2.717 -2.534 7.979 1.00 91.00 111 TRP A CA 1
ATOM 875 C C . TRP A 1 111 ? -3.846 -2.524 9.011 1.00 91.00 111 TRP A C 1
ATOM 877 O O . TRP A 1 111 ? -4.753 -3.359 8.992 1.00 91.00 111 TRP A O 1
ATOM 887 N N . THR A 1 112 ? -3.794 -1.561 9.926 1.00 92.25 112 THR A N 1
ATOM 888 C CA . THR A 1 112 ? -4.772 -1.453 11.013 1.00 92.25 112 THR A CA 1
ATOM 889 C C . THR A 1 112 ? -6.156 -1.079 10.488 1.00 92.25 112 THR A C 1
ATOM 891 O O . THR A 1 112 ? -7.151 -1.642 10.945 1.00 92.25 112 THR A O 1
ATOM 894 N N . MET A 1 113 ? -6.237 -0.207 9.481 1.00 93.56 113 MET A N 1
ATOM 895 C CA . MET A 1 113 ? -7.483 0.124 8.785 1.00 93.56 113 MET A CA 1
ATOM 896 C C . MET A 1 113 ? -8.091 -1.086 8.071 1.00 93.56 113 MET A C 1
ATOM 898 O O . MET A 1 113 ? -9.297 -1.292 8.158 1.00 93.56 113 MET A O 1
ATOM 902 N N . THR A 1 114 ? -7.273 -1.931 7.441 1.00 92.12 114 THR A N 1
ATOM 903 C CA . THR A 1 114 ? -7.720 -3.182 6.802 1.00 92.12 114 THR A CA 1
ATOM 904 C C . THR A 1 114 ? -8.344 -4.133 7.829 1.00 92.12 114 THR A C 1
ATOM 906 O O . THR A 1 114 ? -9.417 -4.694 7.598 1.00 92.12 114 THR A O 1
ATOM 909 N N . GLY A 1 115 ? -7.732 -4.253 9.012 1.00 89.50 115 GLY A N 1
ATOM 910 C CA . GLY A 1 115 ? -8.307 -5.004 10.131 1.00 89.50 115 GLY A CA 1
ATOM 911 C C . GLY A 1 115 ? -9.643 -4.425 10.615 1.00 89.50 115 GLY A C 1
ATOM 912 O O . GLY A 1 115 ? -10.605 -5.170 10.796 1.00 89.50 115 GLY A O 1
ATOM 913 N N . LYS A 1 116 ? -9.742 -3.094 10.758 1.00 91.50 116 LYS A N 1
ATOM 914 C CA . LYS A 1 116 ? -10.991 -2.399 11.134 1.00 91.50 116 LYS A CA 1
ATOM 915 C C . LYS A 1 116 ? -12.091 -2.522 10.076 1.00 91.50 116 LYS A C 1
ATOM 917 O O . LYS A 1 116 ? -13.262 -2.611 10.432 1.00 91.50 116 LYS A O 1
ATOM 922 N N . ALA A 1 117 ? -11.728 -2.612 8.797 1.00 91.44 117 ALA A N 1
ATOM 923 C CA . ALA A 1 117 ? -12.655 -2.930 7.714 1.00 91.44 117 ALA A CA 1
ATOM 924 C C . ALA A 1 117 ? -13.207 -4.367 7.815 1.00 91.44 117 ALA A C 1
ATOM 926 O O . ALA A 1 117 ? -14.097 -4.745 7.058 1.00 91.44 117 ALA A O 1
ATOM 927 N N . GLY A 1 118 ? -12.709 -5.189 8.745 1.00 88.31 118 GLY A N 1
ATOM 928 C CA . GLY A 1 118 ? -13.163 -6.558 8.960 1.00 88.31 118 GLY A CA 1
ATOM 929 C C . GLY A 1 118 ? -12.713 -7.511 7.858 1.00 88.31 118 GLY A C 1
ATOM 930 O O . GLY A 1 118 ? -13.435 -8.464 7.560 1.00 88.31 118 GLY A O 1
ATOM 931 N N . ILE A 1 119 ? -11.584 -7.222 7.210 1.00 88.19 119 ILE A N 1
ATOM 932 C CA . ILE A 1 119 ? -10.933 -8.116 6.247 1.00 88.19 119 ILE A CA 1
ATOM 933 C C . ILE A 1 119 ? -10.139 -9.151 7.041 1.00 88.19 119 ILE A C 1
ATOM 935 O O . ILE A 1 119 ? -9.413 -8.818 7.983 1.00 88.19 119 ILE A O 1
ATOM 939 N N . ARG A 1 120 ? -10.308 -10.433 6.711 1.00 76.94 120 ARG A N 1
ATOM 940 C CA . ARG A 1 120 ? -9.723 -11.530 7.494 1.00 76.94 120 ARG A CA 1
ATOM 941 C C . ARG A 1 120 ? -8.238 -11.693 7.177 1.00 76.94 120 ARG A C 1
ATOM 943 O O . ARG A 1 120 ? -7.858 -12.472 6.313 1.00 76.94 120 ARG A O 1
ATOM 950 N N . LEU A 1 121 ? -7.393 -11.041 7.971 1.00 70.69 121 LEU A N 1
ATOM 951 C CA . LEU A 1 121 ? -5.931 -11.113 7.844 1.00 70.69 121 LEU A CA 1
ATOM 952 C C . LEU A 1 121 ? -5.345 -12.514 8.141 1.00 70.69 121 LEU A C 1
ATOM 954 O O . LEU A 1 121 ? -4.212 -12.791 7.775 1.00 70.69 121 LEU A O 1
ATOM 958 N N . LEU A 1 122 ? -6.106 -13.406 8.794 1.00 59.41 122 LEU A N 1
ATOM 959 C CA . LEU A 1 122 ? -5.639 -14.718 9.279 1.00 59.41 122 LEU A CA 1
ATOM 960 C C . LEU A 1 122 ? -5.483 -15.801 8.197 1.00 59.41 122 LEU A C 1
ATOM 962 O O . LEU A 1 122 ? -4.814 -16.798 8.446 1.00 59.41 122 LEU A O 1
ATOM 966 N N . HIS A 1 123 ? -6.115 -15.649 7.027 1.00 57.12 123 HIS A N 1
ATOM 967 C CA . HIS A 1 123 ? -5.963 -16.617 5.924 1.00 57.12 123 HIS A CA 1
ATOM 968 C C . HIS A 1 123 ? -4.714 -16.362 5.076 1.00 57.12 123 HIS A C 1
ATOM 970 O O . HIS A 1 123 ? -4.404 -17.137 4.173 1.00 57.12 123 HIS A O 1
ATOM 976 N N . LEU A 1 124 ? -3.999 -15.281 5.364 1.00 60.03 124 LEU A N 1
ATOM 977 C CA . LEU A 1 124 ? -2.805 -14.882 4.646 1.00 60.03 124 LEU A CA 1
ATOM 978 C C . LEU A 1 124 ? -1.604 -15.426 5.412 1.00 60.03 124 LEU A C 1
ATOM 980 O O . LEU A 1 124 ? -1.578 -15.403 6.644 1.00 60.03 124 LEU A O 1
ATOM 984 N N . GLN A 1 125 ? -0.629 -15.990 4.697 1.00 57.94 125 GLN A N 1
ATOM 985 C CA . GLN A 1 125 ? 0.571 -16.526 5.345 1.00 57.94 125 GLN A CA 1
ATOM 986 C C . GLN A 1 125 ? 1.244 -15.442 6.201 1.00 57.94 125 GLN A C 1
ATOM 988 O O . GLN A 1 125 ? 1.095 -14.262 5.924 1.00 57.94 125 GLN A O 1
ATOM 993 N N . ILE A 1 126 ? 2.024 -15.814 7.219 1.00 54.66 126 ILE A N 1
ATOM 994 C CA . ILE A 1 126 ? 2.658 -14.866 8.167 1.00 54.66 126 ILE A CA 1
ATOM 995 C C . ILE A 1 126 ? 3.487 -13.769 7.452 1.00 54.66 126 ILE A C 1
ATOM 997 O O . ILE A 1 126 ? 3.660 -12.669 7.973 1.00 54.66 126 ILE A O 1
ATOM 1001 N N . TYR A 1 127 ? 3.952 -14.043 6.229 1.00 56.69 127 TYR A N 1
ATOM 1002 C CA . TYR A 1 127 ? 4.679 -13.103 5.366 1.00 56.69 127 TYR A CA 1
ATOM 1003 C C . TYR A 1 127 ? 3.798 -12.333 4.368 1.00 56.69 127 TYR A C 1
ATOM 1005 O O . TYR A 1 127 ? 4.275 -11.424 3.694 1.00 56.69 127 TYR A O 1
ATOM 1013 N N . GLN A 1 128 ? 2.523 -12.687 4.246 1.00 61.84 128 GLN A N 1
ATOM 1014 C CA . GLN A 1 128 ? 1.566 -12.036 3.368 1.00 61.84 128 GLN A CA 1
ATOM 1015 C C . GLN A 1 128 ? 0.857 -10.929 4.117 1.00 61.84 128 GLN A C 1
ATOM 1017 O O . GLN A 1 128 ? -0.023 -11.149 4.950 1.00 61.84 128 GLN A O 1
ATOM 1022 N N . ARG A 1 129 ? 1.237 -9.706 3.764 1.00 68.44 129 ARG A N 1
ATOM 1023 C CA . ARG A 1 129 ? 0.471 -8.540 4.147 1.00 68.44 129 ARG A CA 1
ATOM 1024 C C . ARG A 1 129 ? -0.557 -8.227 3.064 1.00 68.44 129 ARG A C 1
ATOM 1026 O O . ARG A 1 129 ? -0.106 -7.926 1.958 1.00 68.44 129 ARG A O 1
ATOM 1033 N N . PRO A 1 130 ? -1.882 -8.290 3.323 1.00 75.56 130 PRO A N 1
ATOM 1034 C CA . PRO A 1 130 ? -2.828 -7.825 2.328 1.00 75.56 130 PRO A CA 1
ATOM 1035 C C . PRO A 1 130 ? -2.685 -6.319 2.181 1.00 75.56 130 PRO A C 1
ATOM 1037 O O . PRO A 1 130 ? -2.544 -5.614 3.179 1.00 75.56 130 PRO A O 1
ATOM 1040 N N . PHE A 1 131 ? -2.752 -5.861 0.936 1.00 88.44 131 PHE A N 1
ATOM 1041 C CA . PHE A 1 131 ? -2.646 -4.457 0.559 1.00 88.44 131 PHE A CA 1
ATOM 1042 C C . PHE A 1 131 ? -1.294 -3.826 0.928 1.00 88.44 131 PHE A C 1
ATOM 1044 O O . PHE A 1 131 ? -1.022 -3.451 2.071 1.00 88.44 131 PHE A O 1
ATOM 1051 N N . GLN A 1 132 ? -0.424 -3.695 -0.069 1.00 91.31 132 GLN A N 1
ATOM 1052 C CA . GLN A 1 132 ? 0.918 -3.137 0.085 1.00 91.31 132 GLN A CA 1
ATOM 1053 C C . GLN A 1 132 ? 1.049 -1.799 -0.626 1.00 91.31 132 GLN A C 1
ATOM 1055 O O . GLN A 1 132 ? 0.542 -1.622 -1.729 1.00 91.31 132 GLN A O 1
ATOM 1060 N N . LEU A 1 133 ? 1.770 -0.867 -0.014 1.00 92.88 133 LEU A N 1
ATOM 1061 C CA . LEU A 1 133 ? 2.189 0.358 -0.669 1.00 92.88 133 LEU A CA 1
ATOM 1062 C C . LEU A 1 133 ? 3.389 0.059 -1.566 1.00 92.88 133 LEU A C 1
ATOM 1064 O O . LEU A 1 133 ? 4.451 -0.341 -1.091 1.00 92.88 133 LEU A O 1
ATOM 1068 N N . CYS A 1 134 ? 3.217 0.247 -2.872 1.00 90.75 134 CYS A N 1
ATOM 1069 C CA . CYS A 1 134 ? 4.234 -0.067 -3.871 1.00 90.75 134 CYS A CA 1
ATOM 1070 C C . CYS A 1 134 ? 4.556 1.151 -4.740 1.00 90.75 134 CYS A C 1
ATOM 1072 O O . CYS A 1 134 ? 3.653 1.875 -5.157 1.00 90.75 134 CYS A O 1
ATOM 1074 N N . GLY A 1 135 ? 5.838 1.348 -5.059 1.00 88.44 135 GLY A N 1
ATOM 1075 C CA . GLY A 1 135 ? 6.281 2.366 -6.015 1.00 88.44 135 GLY A CA 1
ATOM 1076 C C . GLY A 1 135 ? 5.993 1.963 -7.466 1.00 88.44 135 GLY A C 1
ATOM 1077 O O . GLY A 1 135 ? 6.214 0.809 -7.851 1.00 88.44 135 GLY A O 1
ATOM 1078 N N . VAL A 1 136 ? 5.518 2.905 -8.286 1.00 87.50 136 VAL A N 1
ATOM 1079 C CA . VAL A 1 136 ? 5.146 2.653 -9.694 1.00 87.50 136 VAL A CA 1
ATOM 1080 C C . VAL A 1 136 ? 5.755 3.675 -10.654 1.00 87.50 136 VAL A C 1
ATOM 1082 O O . VAL A 1 136 ? 6.143 4.774 -10.268 1.00 87.50 136 VAL A O 1
ATOM 1085 N N . LEU A 1 137 ? 5.907 3.277 -11.920 1.00 81.06 137 LEU A N 1
ATOM 1086 C CA . LEU A 1 137 ? 6.803 3.936 -12.877 1.00 81.06 137 LEU A CA 1
ATOM 1087 C C . LEU A 1 137 ? 6.325 5.313 -13.385 1.00 81.06 137 LEU A C 1
ATOM 1089 O O . LEU A 1 137 ? 7.155 6.110 -13.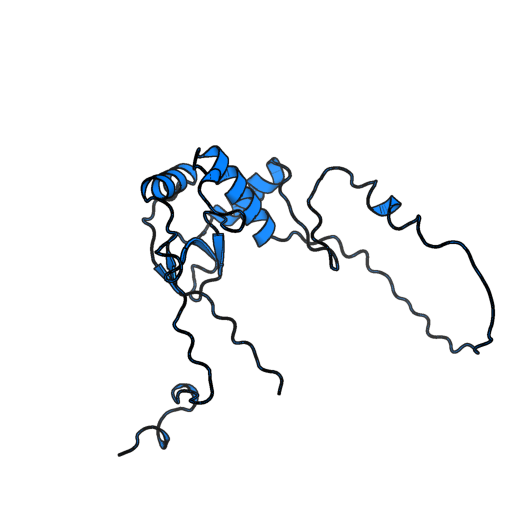821 1.00 81.06 137 LEU A O 1
ATOM 1093 N N . HIS A 1 138 ? 5.020 5.606 -13.380 1.00 69.69 138 HIS A N 1
ATOM 1094 C CA . HIS A 1 138 ? 4.461 6.751 -14.115 1.00 69.69 138 HIS A CA 1
ATOM 1095 C C . HIS A 1 138 ? 3.712 7.756 -13.235 1.00 69.69 138 HIS A C 1
ATOM 1097 O O . HIS A 1 138 ? 2.755 7.410 -12.551 1.00 69.69 138 HIS A O 1
ATOM 1103 N N . ALA A 1 139 ? 4.079 9.037 -13.357 1.00 61.59 139 ALA A N 1
ATOM 1104 C CA . ALA A 1 139 ? 3.287 10.149 -12.833 1.00 61.59 139 ALA A CA 1
ATOM 1105 C C . ALA A 1 139 ? 1.872 10.178 -13.464 1.00 61.59 139 ALA A C 1
ATOM 1107 O O . ALA A 1 139 ? 1.728 9.798 -14.628 1.00 61.59 139 ALA A O 1
ATOM 1108 N N . PRO A 1 140 ? 0.835 10.641 -12.735 1.00 70.19 140 PRO A N 1
ATOM 1109 C CA . PRO A 1 140 ? 0.886 11.249 -11.397 1.00 70.19 140 PRO A CA 1
ATOM 1110 C C . PRO A 1 140 ? 0.991 10.235 -10.244 1.00 70.19 140 PRO A C 1
ATOM 1112 O O . PRO A 1 140 ? 1.226 10.617 -9.101 1.00 70.19 140 PRO A O 1
ATOM 1115 N N . HIS A 1 141 ? 0.855 8.943 -10.530 1.00 72.94 141 HIS A N 1
ATOM 1116 C CA . HIS A 1 141 ? 0.768 7.888 -9.527 1.00 72.94 141 HIS A CA 1
ATOM 1117 C C . HIS A 1 141 ? 2.173 7.423 -9.140 1.00 72.94 141 HIS A C 1
ATOM 1119 O O . HIS A 1 141 ? 2.769 6.621 -9.836 1.00 72.94 141 HIS A O 1
ATOM 1125 N N . LYS A 1 142 ? 2.754 7.938 -8.052 1.00 84.94 142 LYS A N 1
ATOM 1126 C CA . LYS A 1 142 ? 4.082 7.474 -7.591 1.00 84.94 142 LYS A CA 1
ATOM 1127 C C . LYS A 1 142 ? 4.001 6.239 -6.696 1.00 84.94 142 LYS A C 1
ATOM 1129 O O . LYS A 1 142 ? 4.942 5.455 -6.637 1.00 84.94 142 LYS A O 1
ATOM 1134 N N . ILE A 1 143 ? 2.874 6.080 -6.004 1.00 91.31 143 ILE A N 1
ATOM 1135 C CA . ILE A 1 143 ? 2.620 5.010 -5.043 1.00 91.31 143 ILE A CA 1
ATOM 1136 C C . ILE A 1 143 ? 1.209 4.473 -5.280 1.00 91.31 143 ILE A C 1
ATOM 1138 O O . ILE A 1 143 ? 0.274 5.238 -5.539 1.00 91.31 143 ILE A O 1
ATOM 1142 N N . VAL A 1 144 ? 1.058 3.158 -5.173 1.00 93.75 144 VAL A N 1
ATOM 1143 C CA . VAL A 1 144 ? -0.228 2.462 -5.260 1.00 93.75 144 VAL A CA 1
ATOM 1144 C C . VAL A 1 144 ? -0.459 1.611 -4.022 1.00 93.75 144 VAL A C 1
ATOM 1146 O O . VAL A 1 144 ? 0.490 1.091 -3.442 1.00 93.75 144 VAL A O 1
ATOM 1149 N N . ILE A 1 145 ? -1.722 1.442 -3.652 1.00 95.00 145 ILE A N 1
ATOM 1150 C CA . ILE A 1 145 ? -2.185 0.395 -2.747 1.00 95.00 145 ILE A CA 1
ATOM 1151 C C . ILE A 1 145 ? -2.420 -0.849 -3.608 1.00 95.00 145 ILE A C 1
ATOM 1153 O O . ILE A 1 145 ? -3.410 -0.924 -4.332 1.00 95.00 145 ILE A O 1
ATOM 1157 N N . SER A 1 146 ? -1.494 -1.799 -3.559 1.00 94.00 146 SER A N 1
ATOM 1158 C CA . SER A 1 146 ? -1.496 -3.050 -4.319 1.00 94.00 146 SER A CA 1
ATOM 1159 C C . SER A 1 146 ? -2.194 -4.161 -3.544 1.00 94.00 146 SER A C 1
ATOM 1161 O O . SER A 1 146 ? -1.723 -4.543 -2.476 1.00 94.00 146 SER A O 1
ATOM 1163 N N . ALA A 1 147 ? -3.280 -4.716 -4.079 1.00 92.88 147 ALA A N 1
ATOM 1164 C CA . ALA A 1 147 ? -3.912 -5.919 -3.539 1.00 92.88 147 ALA A CA 1
ATOM 1165 C C . ALA A 1 147 ? -3.068 -7.176 -3.810 1.00 92.88 147 ALA A C 1
ATOM 1167 O O . ALA A 1 147 ? -2.952 -8.036 -2.939 1.00 92.88 147 ALA A O 1
ATOM 1168 N N . TYR A 1 148 ? -2.489 -7.270 -5.009 1.00 91.06 148 TYR A N 1
ATOM 1169 C CA . TYR A 1 148 ? -1.593 -8.343 -5.442 1.00 91.06 148 TYR A CA 1
ATOM 1170 C C . TYR A 1 148 ? -0.817 -7.918 -6.696 1.00 91.06 148 TYR A C 1
ATOM 1172 O O . TYR A 1 148 ? -1.225 -7.009 -7.426 1.00 91.06 148 TYR A O 1
ATOM 1180 N N . SER A 1 149 ? 0.296 -8.595 -6.974 1.00 91.12 149 SER A N 1
ATOM 1181 C CA . SER A 1 149 ? 1.016 -8.461 -8.242 1.00 91.12 149 SER A CA 1
ATOM 1182 C C . SER A 1 149 ? 0.617 -9.521 -9.274 1.00 91.12 149 SER A C 1
ATOM 1184 O O . SER A 1 149 ? 0.024 -10.552 -8.955 1.00 91.12 149 SER A O 1
ATOM 1186 N N . ASN A 1 150 ? 1.018 -9.321 -10.531 1.00 91.38 150 ASN A N 1
ATOM 1187 C CA . ASN A 1 150 ? 0.873 -10.316 -11.602 1.00 91.38 150 ASN A CA 1
ATOM 1188 C C . ASN A 1 150 ? 1.608 -11.651 -11.340 1.00 91.38 150 ASN A C 1
ATOM 1190 O O . ASN A 1 150 ? 1.395 -12.604 -12.086 1.00 91.38 150 ASN A O 1
ATOM 1194 N N . TYR A 1 151 ? 2.448 -11.733 -10.303 1.00 87.50 151 TYR A N 1
ATOM 1195 C CA . TYR A 1 151 ? 3.137 -12.956 -9.873 1.00 87.50 151 TYR A CA 1
ATOM 1196 C C . TYR A 1 151 ? 2.484 -13.642 -8.669 1.00 87.50 151 TYR A C 1
ATOM 1198 O O . TYR A 1 151 ? 2.905 -14.730 -8.292 1.00 87.50 151 TYR A O 1
ATOM 1206 N N . GLU A 1 152 ? 1.467 -13.022 -8.075 1.00 86.38 152 GLU A N 1
ATOM 1207 C CA . GLU A 1 152 ? 0.794 -13.486 -6.855 1.00 86.38 152 GLU A CA 1
ATOM 1208 C C . GLU A 1 152 ? -0.683 -13.806 -7.124 1.00 86.38 152 GLU A C 1
ATOM 1210 O O . GLU A 1 152 ? -1.509 -13.782 -6.216 1.00 86.38 152 GLU A O 1
ATOM 1215 N N . LEU A 1 153 ? -1.039 -14.088 -8.382 1.00 84.38 153 LEU A N 1
ATOM 1216 C CA . LEU A 1 153 ? -2.418 -14.386 -8.786 1.00 84.38 153 LEU A CA 1
ATOM 1217 C C . LEU A 1 153 ? -2.982 -15.626 -8.077 1.00 84.38 153 LEU A C 1
ATOM 1219 O O . LEU A 1 153 ? -4.168 -15.674 -7.768 1.00 84.38 153 LEU A O 1
ATOM 1223 N N . ASP A 1 154 ? -2.129 -16.609 -7.786 1.00 82.88 154 ASP A N 1
ATOM 1224 C CA . ASP A 1 154 ? -2.457 -17.805 -6.995 1.00 82.88 154 ASP A CA 1
ATOM 1225 C C . ASP A 1 154 ? -2.819 -17.476 -5.538 1.00 82.88 154 ASP A C 1
ATOM 1227 O O . ASP A 1 154 ? -3.453 -18.271 -4.847 1.00 82.88 154 ASP A O 1
ATOM 1231 N N . ARG A 1 155 ? -2.403 -16.297 -5.077 1.00 78.00 155 ARG A N 1
ATOM 1232 C CA . ARG A 1 155 ? -2.517 -15.787 -3.709 1.00 78.00 155 ARG A CA 1
ATOM 1233 C C . ARG A 1 155 ? -3.385 -14.534 -3.634 1.00 78.00 155 ARG A C 1
ATOM 1235 O O . ARG A 1 155 ? -3.358 -13.841 -2.617 1.00 78.00 155 ARG A O 1
ATOM 1242 N N . ALA A 1 156 ? -4.122 -14.229 -4.701 1.00 84.00 156 ALA A N 1
ATOM 1243 C CA . ALA A 1 156 ? -4.948 -13.041 -4.771 1.00 84.00 156 ALA A CA 1
ATOM 1244 C C . ALA A 1 156 ? -6.001 -13.046 -3.655 1.00 84.00 156 ALA A C 1
ATOM 1246 O O . ALA A 1 156 ? -6.661 -14.050 -3.380 1.00 84.00 156 ALA A O 1
ATOM 1247 N N . ILE A 1 157 ? -6.148 -11.892 -3.012 1.00 85.88 157 ILE A N 1
ATOM 1248 C CA . ILE A 1 157 ? -7.178 -11.656 -2.002 1.00 85.88 157 ILE A CA 1
ATOM 1249 C C . ILE A 1 157 ? -8.557 -11.734 -2.688 1.00 85.88 157 ILE A C 1
ATOM 1251 O O . ILE A 1 157 ? -8.676 -11.291 -3.836 1.00 85.88 157 ILE A O 1
ATOM 1255 N N . PRO A 1 158 ? -9.604 -12.259 -2.021 1.00 89.19 158 PRO A N 1
ATOM 1256 C CA . PRO A 1 158 ? -10.948 -12.292 -2.587 1.00 89.19 158 PRO A CA 1
ATOM 1257 C C . PRO A 1 158 ? -11.430 -10.911 -3.042 1.00 89.19 158 PRO A C 1
ATOM 1259 O O . PRO A 1 158 ? -11.220 -9.909 -2.358 1.00 89.19 158 PRO A O 1
ATOM 1262 N N . GLU A 1 159 ? -12.148 -10.864 -4.164 1.00 90.88 159 GLU A N 1
ATOM 1263 C CA . GLU A 1 159 ? -12.685 -9.614 -4.718 1.00 90.88 159 GLU A CA 1
ATOM 1264 C C . GLU A 1 159 ? -13.624 -8.894 -3.734 1.00 90.88 159 GLU A C 1
ATOM 1266 O O . GLU A 1 159 ? -13.619 -7.669 -3.654 1.00 90.88 159 GLU A O 1
ATOM 1271 N N . GLU A 1 160 ? -14.353 -9.645 -2.902 1.00 92.19 160 GLU A N 1
ATOM 1272 C CA . GLU A 1 160 ? -15.173 -9.087 -1.822 1.00 92.19 160 GLU A CA 1
ATOM 1273 C C . GLU A 1 160 ?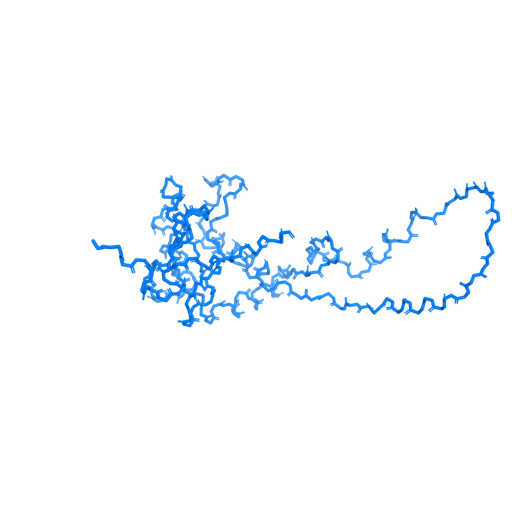 -14.347 -8.253 -0.829 1.00 92.19 160 GLU A C 1
ATOM 1275 O O . GLU A 1 160 ? -14.765 -7.160 -0.448 1.00 92.19 160 GLU A O 1
ATOM 1280 N N . ASP A 1 161 ? -13.161 -8.726 -0.439 1.00 91.81 161 ASP A N 1
ATOM 1281 C CA . ASP A 1 161 ? -12.274 -8.025 0.495 1.00 91.81 161 ASP A CA 1
ATOM 1282 C C . ASP A 1 161 ? -11.611 -6.805 -0.167 1.00 91.81 161 ASP A C 1
ATOM 1284 O O . ASP A 1 161 ? -11.449 -5.764 0.477 1.00 91.81 161 ASP A O 1
ATOM 1288 N N . ILE A 1 162 ? -11.289 -6.895 -1.464 1.00 93.12 162 ILE A N 1
ATOM 1289 C CA . ILE A 1 162 ? -10.818 -5.760 -2.278 1.00 93.12 162 ILE A CA 1
ATOM 1290 C C . ILE A 1 162 ? -11.892 -4.661 -2.298 1.00 93.12 162 ILE A C 1
ATOM 1292 O O . ILE A 1 162 ? -11.612 -3.506 -1.972 1.00 93.12 162 ILE A O 1
ATOM 1296 N N . GLU A 1 163 ? -13.141 -5.019 -2.589 1.00 94.31 163 GLU A N 1
ATOM 1297 C CA . GLU A 1 163 ? -14.278 -4.093 -2.597 1.00 94.31 163 GLU A CA 1
ATOM 1298 C C . GLU A 1 163 ? -14.590 -3.517 -1.213 1.00 94.31 163 GLU A C 1
ATOM 1300 O O . GLU A 1 163 ? -14.945 -2.341 -1.073 1.00 94.31 163 GLU A O 1
ATOM 1305 N N . LYS A 1 164 ? -14.438 -4.329 -0.166 1.00 94.44 164 LYS A N 1
ATOM 1306 C CA . LYS A 1 164 ? -14.626 -3.901 1.220 1.00 94.44 164 LYS A CA 1
ATOM 1307 C C . LYS A 1 164 ? -13.612 -2.836 1.608 1.00 94.44 164 LYS A C 1
ATOM 1309 O O . LYS A 1 164 ? -14.007 -1.804 2.155 1.00 94.44 164 LYS A O 1
ATOM 1314 N N . LEU A 1 165 ? -12.333 -3.043 1.281 1.00 94.19 165 LEU A N 1
ATOM 1315 C CA . LEU A 1 165 ? -11.301 -2.042 1.541 1.00 94.19 165 LEU A CA 1
ATOM 1316 C C . LEU A 1 165 ? -11.543 -0.778 0.718 1.00 94.19 165 LEU A C 1
ATOM 1318 O O . LEU A 1 165 ? -11.478 0.317 1.273 1.00 94.19 165 LEU A O 1
ATOM 1322 N N . ARG A 1 166 ? -11.880 -0.918 -0.571 1.00 95.06 166 ARG A N 1
ATOM 1323 C CA . ARG A 1 166 ? -12.188 0.212 -1.461 1.00 95.06 166 ARG A CA 1
ATOM 1324 C C . ARG A 1 166 ? -13.233 1.136 -0.842 1.00 95.06 166 ARG A C 1
ATOM 1326 O O . ARG A 1 166 ? -13.005 2.337 -0.707 1.00 95.06 166 ARG A O 1
ATOM 1333 N N . LYS A 1 167 ? -14.355 0.558 -0.400 1.00 95.12 167 LYS A N 1
ATOM 1334 C CA . LYS A 1 167 ? -15.450 1.285 0.261 1.00 95.12 167 LYS A CA 1
ATOM 1335 C C . LYS A 1 167 ? -15.018 1.888 1.593 1.00 95.12 167 LYS A C 1
ATOM 1337 O O . LYS A 1 167 ? -15.355 3.034 1.866 1.00 95.12 167 LYS A O 1
ATOM 1342 N N . TYR A 1 168 ? -14.262 1.146 2.402 1.00 95.25 168 TYR A N 1
ATOM 1343 C CA . TYR A 1 168 ? -13.784 1.618 3.704 1.00 95.25 168 TYR A CA 1
ATOM 1344 C C . TYR A 1 168 ? -12.833 2.819 3.582 1.00 95.25 168 TYR A C 1
ATOM 1346 O O . TYR A 1 168 ? -12.927 3.780 4.345 1.00 95.25 168 TYR A O 1
ATOM 1354 N N . LEU A 1 169 ? -11.943 2.795 2.587 1.00 94.12 169 LEU A N 1
ATOM 1355 C CA . LEU A 1 169 ? -11.039 3.902 2.279 1.00 94.12 169 LEU A CA 1
ATOM 1356 C C . LEU A 1 169 ? -11.737 5.047 1.529 1.00 94.12 169 LEU A C 1
ATOM 1358 O O . LEU A 1 169 ? -11.201 6.151 1.485 1.00 94.12 169 LEU A O 1
ATOM 1362 N N . GLY A 1 170 ? -12.948 4.831 1.008 1.00 94.25 170 GLY A N 1
ATOM 1363 C CA . GLY A 1 170 ? -13.703 5.832 0.250 1.00 94.25 170 GLY A CA 1
ATOM 1364 C C . GLY A 1 170 ? -13.174 6.053 -1.170 1.00 94.25 170 GLY A C 1
ATOM 1365 O O . GLY A 1 170 ? -13.410 7.114 -1.743 1.00 94.25 170 GLY A O 1
ATOM 1366 N N . ILE A 1 171 ? -12.461 5.069 -1.726 1.00 94.06 171 ILE A N 1
ATOM 1367 C CA . ILE A 1 171 ? -11.937 5.106 -3.095 1.00 94.06 171 ILE A CA 1
ATOM 1368 C C . ILE A 1 171 ? -13.107 4.970 -4.074 1.00 94.06 171 ILE A C 1
ATOM 1370 O O . ILE A 1 171 ? -13.921 4.048 -3.956 1.00 94.06 171 ILE A O 1
ATOM 1374 N N . GLN A 1 172 ? -13.196 5.891 -5.034 1.00 92.69 172 GLN A N 1
ATOM 1375 C CA . GLN A 1 172 ? -14.272 5.903 -6.030 1.00 92.69 172 GLN A CA 1
ATOM 1376 C C . GLN A 1 172 ? -13.902 5.090 -7.270 1.00 92.69 172 GLN A C 1
ATOM 1378 O O . GLN A 1 172 ? -14.764 4.487 -7.909 1.00 92.69 172 GLN A O 1
ATOM 1383 N N . GLU A 1 173 ? -12.618 5.063 -7.609 1.00 91.88 173 GLU A N 1
ATOM 1384 C CA . GLU A 1 173 ? -12.095 4.396 -8.787 1.00 91.88 173 GLU A CA 1
ATOM 1385 C C . GLU A 1 173 ? -12.108 2.871 -8.634 1.00 91.88 173 GLU A C 1
ATOM 1387 O O . GLU A 1 173 ? -11.834 2.305 -7.571 1.00 91.88 173 GLU A O 1
ATOM 1392 N N . ALA A 1 174 ? -12.377 2.184 -9.743 1.00 93.12 174 ALA A N 1
ATOM 1393 C CA . ALA A 1 174 ? -12.140 0.752 -9.829 1.00 93.12 174 ALA A CA 1
ATOM 1394 C C . ALA A 1 174 ? -10.626 0.460 -9.792 1.00 93.12 174 ALA A C 1
ATOM 1396 O O . ALA A 1 174 ? -9.836 1.269 -10.289 1.00 93.12 174 ALA A O 1
ATOM 1397 N N . PRO A 1 175 ? -10.206 -0.686 -9.230 1.00 94.06 175 PRO A N 1
ATOM 1398 C CA . PRO A 1 175 ? -8.805 -1.075 -9.251 1.00 94.06 175 PRO A CA 1
ATOM 1399 C C . PRO A 1 175 ? -8.290 -1.289 -10.683 1.00 94.06 175 PRO A C 1
ATOM 1401 O O . PRO A 1 175 ? -8.999 -1.788 -11.560 1.00 94.06 175 PRO A O 1
ATOM 1404 N N . ALA A 1 176 ? -7.032 -0.921 -10.910 1.00 94.06 176 ALA A N 1
ATOM 1405 C CA . ALA A 1 176 ? -6.349 -0.980 -12.196 1.00 94.06 176 ALA A CA 1
ATOM 1406 C C . ALA A 1 176 ? -4.943 -1.583 -12.057 1.00 94.06 176 ALA A C 1
ATOM 1408 O O . ALA A 1 176 ? -4.427 -1.772 -10.954 1.00 94.06 176 ALA A O 1
ATOM 1409 N N . TRP A 1 177 ? -4.321 -1.888 -13.198 1.00 93.31 177 TRP A N 1
ATOM 1410 C CA . TRP A 1 177 ? -2.952 -2.394 -13.264 1.00 93.31 177 TRP A CA 1
ATOM 1411 C C . TRP A 1 177 ? -1.943 -1.255 -13.405 1.00 93.31 177 TRP A C 1
ATOM 1413 O O . TRP A 1 177 ? -2.037 -0.446 -14.328 1.00 93.31 177 TRP A O 1
ATOM 1423 N N . TYR A 1 178 ? -0.935 -1.245 -12.534 1.00 91.38 178 TYR A N 1
ATOM 1424 C CA . TYR A 1 178 ? 0.135 -0.251 -12.522 1.00 91.38 178 TYR A CA 1
ATOM 1425 C C . TYR A 1 178 ? 1.506 -0.918 -12.692 1.00 91.38 178 TYR A C 1
ATOM 1427 O O . TYR A 1 178 ? 1.807 -1.871 -11.972 1.00 91.38 178 TYR A O 1
ATOM 1435 N N . PRO A 1 179 ? 2.363 -0.444 -13.615 1.00 90.06 179 PRO A N 1
ATOM 1436 C CA . PRO A 1 179 ? 3.702 -0.99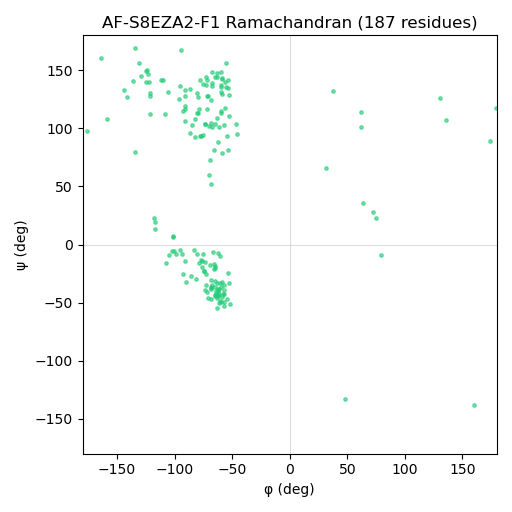4 -13.791 1.00 90.06 179 PRO A CA 1
ATOM 1437 C C . PRO A 1 179 ? 4.606 -0.601 -12.620 1.00 90.06 179 PRO A C 1
ATOM 1439 O O . PRO A 1 179 ? 4.748 0.583 -12.303 1.00 90.06 179 PRO A O 1
ATOM 1442 N N . ALA A 1 180 ? 5.251 -1.586 -12.000 1.00 85.88 180 ALA A N 1
ATOM 1443 C CA . ALA A 1 180 ? 6.186 -1.360 -10.908 1.00 85.88 180 ALA A CA 1
ATOM 1444 C C . ALA A 1 180 ? 7.346 -0.455 -11.342 1.00 85.88 180 ALA A C 1
ATOM 1446 O O . ALA A 1 180 ? 7.864 -0.559 -12.460 1.00 85.88 180 ALA A O 1
ATOM 1447 N N . GLN A 1 181 ? 7.805 0.402 -10.431 1.00 79.69 181 GLN A N 1
ATOM 1448 C CA . GLN A 1 181 ? 9.053 1.124 -10.628 1.00 79.69 181 GLN A CA 1
ATOM 1449 C C . GLN A 1 181 ? 10.211 0.143 -10.425 1.00 79.69 181 GLN A C 1
ATOM 1451 O O . GLN A 1 181 ? 10.541 -0.229 -9.302 1.00 79.69 181 GLN A O 1
ATOM 1456 N N . VAL A 1 182 ? 10.826 -0.309 -11.517 1.00 67.31 182 VAL A N 1
ATOM 1457 C CA . VAL A 1 182 ? 12.014 -1.162 -11.433 1.00 67.31 182 VAL A CA 1
ATOM 1458 C C . VAL A 1 182 ? 13.230 -0.265 -11.223 1.00 67.31 182 VAL A C 1
ATOM 1460 O O . VAL A 1 182 ? 13.661 0.436 -12.141 1.00 67.31 182 VAL A O 1
ATOM 1463 N N . SER A 1 183 ? 13.799 -0.275 -10.018 1.00 50.75 183 SER A N 1
ATOM 1464 C CA . SER A 1 183 ? 15.109 0.325 -9.764 1.00 50.75 183 SER A CA 1
ATOM 1465 C C . SER A 1 183 ? 16.130 -0.385 -10.651 1.00 50.75 183 SER A C 1
ATOM 1467 O O . SER A 1 183 ? 16.372 -1.583 -10.488 1.00 50.75 183 SER A O 1
ATOM 1469 N N . LYS A 1 184 ? 16.733 0.325 -11.611 1.00 44.09 184 LYS A N 1
ATOM 1470 C CA . LYS A 1 184 ? 17.926 -0.181 -12.296 1.00 44.09 184 LYS A CA 1
ATOM 1471 C C . LYS A 1 184 ? 19.007 -0.349 -11.231 1.00 44.09 184 LYS A C 1
ATOM 1473 O O . LYS A 1 184 ? 19.617 0.644 -10.844 1.00 44.09 184 LYS A O 1
ATOM 1478 N N . LEU A 1 185 ? 19.243 -1.573 -10.754 1.00 37.78 185 LEU A N 1
ATOM 1479 C CA . LEU A 1 185 ? 20.460 -1.883 -10.011 1.00 37.78 185 LEU A CA 1
ATOM 1480 C C . LEU A 1 185 ? 21.633 -1.522 -10.925 1.00 37.78 185 LEU A C 1
ATOM 1482 O O . LEU A 1 185 ? 21.913 -2.229 -11.893 1.00 37.78 185 LEU A O 1
ATOM 1486 N N . HIS A 1 186 ? 22.277 -0.384 -10.659 1.00 34.84 186 HIS A N 1
ATOM 1487 C CA . HIS A 1 186 ? 23.590 -0.112 -11.214 1.00 34.84 186 HIS A CA 1
ATOM 1488 C C . HIS A 1 186 ? 24.511 -1.173 -10.633 1.00 34.84 186 HIS A C 1
ATOM 1490 O O . HIS A 1 186 ? 24.786 -1.194 -9.436 1.00 34.84 186 HIS A O 1
ATOM 1496 N N . ARG A 1 187 ? 24.932 -2.103 -11.486 1.00 30.27 187 ARG A N 1
ATOM 1497 C CA . ARG A 1 187 ? 26.013 -3.012 -11.151 1.00 30.27 187 ARG A CA 1
ATOM 1498 C C . ARG A 1 187 ? 27.276 -2.156 -11.135 1.00 30.27 187 ARG A C 1
ATOM 1500 O O . ARG A 1 187 ? 27.762 -1.767 -12.195 1.00 30.27 187 ARG A O 1
ATOM 1507 N N . VAL A 1 188 ? 27.742 -1.805 -9.939 1.00 36.94 188 VAL A N 1
ATOM 1508 C CA . VAL A 1 188 ? 29.116 -1.332 -9.753 1.00 36.94 188 VAL A CA 1
ATOM 1509 C C . VAL A 1 188 ? 30.001 -2.444 -10.314 1.00 36.94 188 VAL A C 1
ATOM 1511 O O . VAL A 1 188 ? 29.860 -3.603 -9.916 1.00 36.94 188 VAL A O 1
ATOM 1514 N N . SER A 1 189 ? 30.753 -2.104 -11.359 1.00 44.09 189 SER A N 1
ATOM 1515 C CA . SER A 1 189 ? 31.737 -2.992 -11.982 1.00 44.09 189 SER A CA 1
ATOM 1516 C C . SER A 1 189 ? 33.053 -2.903 -11.233 1.00 44.09 189 SER A C 1
ATOM 1518 O O . SER A 1 189 ? 33.344 -1.793 -10.736 1.00 44.09 189 SER A O 1
#

Organism: Fomitopsis schrenkii (NCBI:txid2126942)

pLDDT: mean 72.87, std 21.19, range [30.27, 96.88]

Radius of gyration: 24.23 Å; Cα contacts (8 Å, |Δi|>4): 195; chains: 1; bounding box: 67×35×76 Å